Protein AF-A0A426YJ24-F1 (afdb_monomer)

Radius of gyration: 36.91 Å; Cα contacts (8 Å, |Δi|>4): 236; chains: 1; bounding box: 79×46×114 Å

Nearest PDB structures (foldseek):
  3fhn-assembly4_D  TM=2.797E-01  e=3.304E+00  Saccharomyces cerevisiae

Organism: Ensete ventricosum (NCBI:txid4639)

Mean predicted aligned error: 17.46 Å

InterPro domains:
  IPR027307 WASH complex subunit 7 [PTHR31409] (2-320)
  IPR028282 WASH complex subunit 7, central domain [PF14744] (63-318)

Secondary structure (DSSP, 8-state):
-TGGGGGS---HHHHHHHHHHHHHHHHTT---S-HHHHHHHHHHHHHHHTHHHHHHHHT--GGGGGGTTHHHHHHHHHHH-GGGTTHHHHHHHHHHHHHHHHHHTT--HHHHHHHHHHHHHHHIIIIIHHHHHHHHHHHHHHHHHHH-TT-----HHHHT---THHHHTSPPEE-SS-EE-HHHHHHHHHHHHHHHHHHH-STTHHHHHHHHHHHHHHH-------------------HHHHHHTHHHHHHHEEEETTTTEEEEPPPTT---SS--EEEHHHHHHHHHHS-HHHHHHHHHHHHHHHHHHHHHHHHHHHS---SS---S--SS-----

pLDDT: mean 77.46, std 16.16, range [30.64, 95.25]

Structure (mmCIF, N/CA/C/O backbone):
data_AF-A0A426YJ24-F1
#
_entry.id   AF-A0A426YJ24-F1
#
loop_
_atom_site.group_PDB
_atom_site.id
_atom_site.type_symbol
_atom_site.label_atom_id
_atom_site.label_alt_id
_atom_site.label_comp_id
_atom_site.label_asym_id
_atom_site.label_entity_id
_atom_site.label_seq_id
_atom_site.pdbx_PDB_ins_code
_atom_site.Cartn_x
_atom_site.Cartn_y
_atom_site.Cartn_z
_atom_site.occupancy
_atom_site.B_iso_or_equiv
_atom_site.auth_seq_id
_atom_site.auth_comp_id
_atom_site.auth_asym_id
_atom_site.auth_atom_id
_atom_site.pdbx_PDB_model_num
ATOM 1 N N . MET A 1 1 ? 46.702 -10.954 -34.517 1.00 49.84 1 MET A N 1
ATOM 2 C CA . MET A 1 1 ? 46.369 -9.861 -33.576 1.00 49.84 1 MET A CA 1
ATOM 3 C C . MET A 1 1 ? 44.853 -9.692 -33.390 1.00 49.84 1 MET A C 1
ATOM 5 O O . MET A 1 1 ? 44.404 -9.729 -32.255 1.00 49.84 1 MET A O 1
ATOM 9 N N . SER A 1 2 ? 44.034 -9.602 -34.450 1.00 52.69 2 SER A N 1
ATOM 10 C CA . SER A 1 2 ? 42.558 -9.495 -34.339 1.00 52.69 2 SER A CA 1
ATOM 11 C C . SER A 1 2 ? 41.874 -10.724 -33.714 1.00 52.69 2 SER A C 1
ATOM 13 O O . SER A 1 2 ? 40.996 -10.569 -32.876 1.00 52.69 2 SER A O 1
ATOM 15 N N . LEU A 1 3 ? 42.313 -11.949 -34.032 1.00 57.69 3 LEU A N 1
ATOM 16 C CA . LEU A 1 3 ? 41.770 -13.188 -33.440 1.00 57.69 3 LEU A CA 1
ATOM 17 C C . LEU A 1 3 ? 42.062 -13.338 -31.932 1.00 57.69 3 LEU A C 1
ATOM 19 O O . LEU A 1 3 ? 41.268 -13.937 -31.214 1.00 57.69 3 LEU A O 1
ATOM 23 N N . GLN A 1 4 ? 43.148 -12.743 -31.424 1.00 61.56 4 GLN A N 1
ATOM 24 C CA . GLN A 1 4 ? 43.456 -12.721 -29.984 1.00 61.56 4 GLN A CA 1
ATOM 25 C C . GLN A 1 4 ? 42.488 -11.817 -29.199 1.00 61.56 4 GLN A C 1
ATOM 27 O O . GLN A 1 4 ? 42.311 -12.002 -28.000 1.00 61.56 4 GLN A O 1
ATOM 32 N N . MET A 1 5 ? 41.791 -10.887 -29.868 1.00 57.19 5 MET A N 1
ATOM 33 C CA . MET A 1 5 ? 40.771 -10.033 -29.240 1.00 57.19 5 MET A CA 1
ATOM 34 C C . MET A 1 5 ? 39.488 -10.799 -28.879 1.00 57.19 5 MET A C 1
ATOM 36 O O . MET A 1 5 ? 38.714 -10.313 -28.054 1.00 57.19 5 MET A O 1
ATOM 40 N N . LEU A 1 6 ? 39.282 -11.995 -29.450 1.00 59.53 6 LEU A N 1
ATOM 41 C CA . LEU A 1 6 ? 38.175 -12.901 -29.116 1.00 59.53 6 LEU A CA 1
ATOM 42 C C . LEU A 1 6 ? 38.439 -13.740 -27.853 1.00 59.53 6 LEU A C 1
ATOM 44 O O . LEU A 1 6 ? 37.513 -14.355 -27.338 1.00 59.53 6 LEU A O 1
ATOM 48 N N . GLN A 1 7 ? 39.677 -13.774 -27.347 1.00 64.06 7 GLN A N 1
ATOM 49 C CA . GLN A 1 7 ? 40.054 -14.582 -26.176 1.00 64.06 7 GLN A CA 1
ATOM 50 C C . GLN A 1 7 ? 39.729 -13.907 -24.830 1.00 64.06 7 GLN A C 1
ATOM 52 O O . GLN A 1 7 ? 39.954 -14.500 -23.780 1.00 64.06 7 GLN A O 1
ATOM 57 N N . GLY A 1 8 ? 39.203 -12.677 -24.830 1.00 64.69 8 GLY A N 1
ATOM 58 C CA . GLY A 1 8 ? 38.799 -11.965 -23.612 1.00 64.69 8 GLY A CA 1
ATOM 59 C C . GLY A 1 8 ? 37.311 -11.606 -23.585 1.00 64.69 8 GLY A C 1
ATOM 60 O O . GLY A 1 8 ? 36.589 -11.853 -24.544 1.00 64.69 8 GLY A O 1
ATOM 61 N N . GLY A 1 9 ? 36.851 -10.983 -22.492 1.00 63.84 9 GLY A N 1
ATOM 62 C CA . GLY A 1 9 ? 35.439 -10.616 -22.303 1.00 63.84 9 GLY A CA 1
ATOM 63 C C . GLY A 1 9 ? 34.836 -9.823 -23.476 1.00 63.84 9 GLY A C 1
ATOM 64 O O . GLY A 1 9 ? 35.488 -8.941 -24.044 1.00 63.84 9 GLY A O 1
ATOM 65 N N . GLY A 1 10 ? 33.586 -10.147 -23.830 1.00 66.38 10 GLY A N 1
ATOM 66 C CA . GLY A 1 10 ? 32.858 -9.643 -25.003 1.00 66.38 10 GLY A CA 1
ATOM 67 C C . GLY A 1 10 ? 32.399 -8.184 -24.908 1.00 66.38 10 GLY A C 1
ATOM 68 O O . GLY A 1 10 ? 31.210 -7.901 -24.988 1.00 66.38 10 GLY A O 1
ATOM 69 N N . GLY A 1 11 ? 33.326 -7.241 -24.734 1.00 70.44 11 GLY A N 1
ATOM 70 C CA . GLY A 1 11 ? 33.016 -5.809 -24.697 1.00 70.44 11 GLY A CA 1
ATOM 71 C C . GLY A 1 11 ? 32.594 -5.247 -26.063 1.00 70.44 11 GLY A C 1
ATOM 72 O O . GLY A 1 11 ? 33.170 -5.598 -27.096 1.00 70.44 11 GLY A O 1
ATOM 73 N N . ARG A 1 12 ? 31.639 -4.302 -26.071 1.00 71.94 12 ARG A N 1
ATOM 74 C CA . ARG A 1 12 ? 31.101 -3.639 -27.282 1.00 71.94 12 ARG A CA 1
ATOM 75 C C . ARG A 1 12 ? 32.196 -3.041 -28.177 1.00 71.94 12 ARG A C 1
ATOM 77 O O . ARG A 1 12 ? 32.128 -3.156 -29.394 1.00 71.94 12 ARG A O 1
ATOM 84 N N . GLN A 1 13 ? 33.243 -2.470 -27.582 1.00 76.38 13 GLN A N 1
ATOM 85 C CA . GLN A 1 13 ? 34.392 -1.909 -28.305 1.00 76.38 13 GLN A CA 1
ATOM 86 C C . GLN A 1 13 ? 35.201 -2.981 -29.052 1.00 76.38 13 GLN A C 1
ATOM 88 O O . GLN A 1 13 ? 35.546 -2.793 -30.214 1.00 76.38 13 GLN A O 1
ATOM 93 N N . ARG A 1 14 ? 35.457 -4.134 -28.421 1.00 75.12 14 ARG A N 1
ATOM 94 C CA . ARG A 1 14 ? 36.186 -5.251 -29.050 1.00 75.12 14 ARG A CA 1
ATOM 95 C C . ARG A 1 14 ? 35.385 -5.862 -30.189 1.00 75.12 14 ARG A C 1
ATOM 97 O O . ARG A 1 14 ? 35.948 -6.166 -31.236 1.00 75.12 14 ARG A O 1
ATOM 104 N N . HIS A 1 15 ? 34.071 -5.971 -29.995 1.00 74.25 15 HIS A N 1
ATOM 105 C CA . HIS A 1 15 ? 33.147 -6.401 -31.033 1.00 74.25 15 HIS A CA 1
ATOM 106 C C . HIS A 1 15 ? 33.227 -5.489 -32.263 1.00 74.25 15 HIS A C 1
ATOM 108 O O . HIS A 1 15 ? 33.415 -5.981 -33.369 1.00 74.25 15 HIS A O 1
ATOM 114 N N . LEU A 1 16 ? 33.161 -4.167 -32.066 1.00 76.69 16 LEU A N 1
ATOM 115 C CA . LEU A 1 16 ? 33.245 -3.182 -33.149 1.00 76.69 16 LEU A CA 1
ATOM 116 C C . LEU A 1 16 ? 34.601 -3.204 -33.864 1.00 76.69 16 LEU A C 1
ATOM 118 O O . LEU A 1 16 ? 34.636 -3.189 -35.090 1.00 76.69 16 LEU A O 1
ATOM 122 N N . ILE A 1 17 ? 35.711 -3.285 -33.124 1.00 80.94 17 ILE A N 1
ATOM 123 C CA . ILE A 1 17 ? 37.063 -3.354 -33.707 1.00 80.94 17 ILE A CA 1
ATOM 124 C C . ILE A 1 17 ? 37.216 -4.609 -34.568 1.00 80.94 17 ILE A C 1
ATOM 126 O O . ILE A 1 17 ? 37.709 -4.532 -35.692 1.00 80.94 17 ILE A O 1
ATOM 130 N N . PHE A 1 18 ? 36.764 -5.761 -34.069 1.00 77.19 18 PHE A N 1
ATOM 131 C CA . PHE A 1 18 ? 36.831 -7.010 -34.815 1.00 77.19 18 PHE A CA 1
ATOM 132 C C . PHE A 1 18 ? 35.946 -6.969 -36.069 1.00 77.19 18 PHE A C 1
ATOM 134 O O . PHE A 1 18 ? 36.411 -7.325 -37.149 1.00 77.19 18 PHE A O 1
ATOM 141 N N . LEU A 1 19 ? 34.709 -6.480 -35.953 1.00 77.69 19 LEU A N 1
ATOM 142 C CA . LEU A 1 19 ? 33.757 -6.386 -37.065 1.00 77.69 19 LEU A CA 1
ATOM 143 C C . LEU A 1 19 ? 34.257 -5.414 -38.146 1.00 77.69 19 LEU A C 1
ATOM 145 O O . LEU A 1 19 ? 34.250 -5.756 -39.325 1.00 77.69 19 LEU A O 1
ATOM 149 N N . ASN A 1 20 ? 34.815 -4.267 -37.746 1.00 80.62 20 ASN A N 1
ATOM 150 C CA . ASN A 1 20 ? 35.477 -3.336 -38.661 1.00 80.62 20 ASN A CA 1
ATOM 151 C C . ASN A 1 20 ? 36.701 -3.969 -39.334 1.00 80.62 20 ASN A C 1
ATOM 153 O O . ASN A 1 20 ? 36.871 -3.821 -40.539 1.00 80.62 20 ASN A O 1
ATOM 157 N N . SER A 1 21 ? 37.528 -4.717 -38.593 1.00 81.06 21 SER A N 1
ATOM 158 C CA . SER A 1 21 ? 38.681 -5.412 -39.179 1.00 81.06 21 SER A CA 1
ATOM 159 C C . SER A 1 21 ? 38.264 -6.482 -40.192 1.00 81.06 21 SER A C 1
ATOM 161 O O . SER A 1 21 ? 38.896 -6.615 -41.234 1.00 81.06 21 SER A O 1
ATOM 163 N N . LEU A 1 22 ? 37.168 -7.198 -39.929 1.00 77.00 22 LEU A N 1
ATOM 164 C CA . LEU A 1 22 ? 36.639 -8.229 -40.818 1.00 77.00 22 LEU A CA 1
ATOM 165 C C . LEU A 1 22 ? 36.023 -7.610 -42.083 1.00 77.00 22 LEU A C 1
ATOM 167 O O . LEU A 1 22 ? 36.282 -8.103 -43.176 1.00 77.00 22 LEU A O 1
ATOM 171 N N . ASN A 1 23 ? 35.312 -6.486 -41.951 1.00 79.06 23 ASN A N 1
ATOM 172 C CA . ASN A 1 23 ? 34.786 -5.718 -43.086 1.00 79.06 23 ASN A CA 1
ATOM 173 C C . ASN A 1 23 ? 35.906 -5.161 -43.984 1.00 79.06 23 ASN A C 1
ATOM 175 O O . ASN A 1 23 ? 35.790 -5.204 -45.205 1.00 79.06 23 ASN A O 1
ATOM 179 N N . VAL A 1 24 ? 37.001 -4.667 -43.393 1.00 82.06 24 VAL A N 1
ATOM 180 C CA . VAL A 1 24 ? 38.174 -4.180 -44.144 1.00 82.06 24 VAL A CA 1
ATOM 181 C C . VAL A 1 24 ? 38.899 -5.330 -44.846 1.00 82.06 24 VAL A C 1
ATOM 183 O O . VAL A 1 24 ? 39.306 -5.202 -45.994 1.00 82.06 24 VAL A O 1
ATOM 186 N N . LEU A 1 25 ? 39.045 -6.484 -44.197 1.00 76.19 25 LEU A N 1
ATOM 187 C CA . LEU A 1 25 ? 39.663 -7.643 -44.843 1.00 76.19 25 LEU A CA 1
ATOM 188 C C . LEU A 1 25 ? 38.787 -8.207 -45.977 1.00 76.19 25 LEU A C 1
ATOM 190 O O . LEU A 1 25 ? 39.317 -8.669 -46.986 1.00 76.19 25 LEU A O 1
ATOM 194 N N . GLN A 1 26 ? 37.459 -8.112 -45.850 1.00 73.88 26 GLN A N 1
ATOM 195 C CA . GLN A 1 26 ? 36.520 -8.450 -46.920 1.00 73.88 26 GLN A CA 1
ATOM 196 C C . GLN A 1 26 ? 36.633 -7.486 -48.111 1.00 73.88 26 GLN A C 1
ATOM 198 O O . GLN A 1 26 ? 36.604 -7.940 -49.252 1.00 73.88 26 GLN A O 1
ATOM 203 N N . SER A 1 27 ? 36.798 -6.178 -47.878 1.00 74.56 27 SER A N 1
ATOM 204 C CA . SER A 1 27 ? 36.939 -5.201 -48.969 1.00 74.56 27 SER A CA 1
ATOM 205 C C . SER A 1 27 ? 38.261 -5.324 -49.733 1.00 74.56 27 SER A C 1
ATOM 207 O O . SER A 1 27 ? 38.323 -4.954 -50.901 1.00 74.56 27 SER A O 1
ATOM 209 N N . ILE A 1 28 ? 39.301 -5.876 -49.100 1.00 79.38 28 ILE A N 1
ATOM 210 C CA . ILE A 1 28 ? 40.616 -6.137 -49.710 1.00 79.38 28 ILE A CA 1
ATOM 211 C C . ILE A 1 28 ? 40.634 -7.477 -50.483 1.00 79.38 28 ILE A C 1
ATOM 213 O O . ILE A 1 28 ? 41.564 -7.737 -51.243 1.00 79.38 28 ILE A O 1
ATOM 217 N N . GLY A 1 29 ? 39.605 -8.323 -50.337 1.00 69.06 29 GLY A N 1
ATOM 218 C CA . GLY A 1 29 ? 39.471 -9.585 -51.079 1.00 69.06 29 GLY A CA 1
ATOM 219 C C . GLY A 1 29 ? 40.446 -10.691 -50.651 1.00 69.06 29 GLY A C 1
ATOM 220 O O . GLY A 1 29 ? 40.685 -11.620 -51.414 1.00 69.06 29 GLY A O 1
ATOM 221 N N . SER A 1 30 ? 41.031 -10.605 -49.450 1.00 63.34 30 SER A N 1
ATOM 222 C CA . SER A 1 30 ? 42.144 -11.470 -49.018 1.00 63.34 30 SER A CA 1
ATOM 223 C C . SER A 1 30 ? 41.745 -12.720 -48.220 1.00 63.34 30 SER A C 1
ATOM 225 O O . SER A 1 30 ? 42.616 -13.385 -47.658 1.00 63.34 30 SER A O 1
ATOM 227 N N . LEU A 1 31 ? 40.452 -13.051 -48.126 1.00 61.97 31 LEU A N 1
ATOM 228 C CA . LEU A 1 31 ? 39.956 -14.112 -47.240 1.00 61.97 31 LEU A CA 1
ATOM 229 C C . LEU A 1 31 ? 39.031 -15.107 -47.950 1.00 61.97 31 LEU A C 1
ATOM 231 O O . LEU A 1 31 ? 37.942 -14.745 -48.381 1.00 61.97 31 LEU A O 1
ATOM 235 N N . ASP A 1 32 ? 39.448 -16.376 -47.933 1.00 59.22 32 ASP A N 1
ATOM 236 C CA . ASP A 1 32 ? 38.734 -17.573 -48.424 1.00 59.22 32 ASP A CA 1
ATOM 237 C C . ASP A 1 32 ? 38.011 -18.331 -47.281 1.00 59.22 32 ASP A C 1
ATOM 239 O O . ASP A 1 32 ? 37.720 -19.523 -47.339 1.00 59.22 32 ASP A O 1
ATOM 243 N N . LEU A 1 33 ? 37.798 -17.647 -46.153 1.00 62.94 33 LEU A N 1
ATOM 244 C CA . LEU A 1 33 ? 37.092 -18.182 -44.989 1.00 62.94 33 LEU A CA 1
ATOM 245 C C . LEU A 1 33 ? 35.580 -18.191 -45.255 1.00 62.94 33 LEU A C 1
ATOM 247 O O . LEU A 1 33 ? 35.079 -17.328 -45.971 1.00 62.94 33 LEU A O 1
ATOM 251 N N . ASP A 1 34 ? 34.834 -19.088 -44.595 1.00 70.25 34 ASP A N 1
ATOM 252 C CA . ASP A 1 34 ? 33.366 -19.024 -44.474 1.00 70.25 34 ASP A CA 1
ATOM 253 C C . ASP A 1 34 ? 32.953 -17.747 -43.701 1.00 70.25 34 ASP A C 1
ATOM 255 O O . ASP A 1 34 ? 32.435 -17.787 -42.579 1.00 70.25 34 ASP A O 1
ATOM 259 N N . LEU A 1 35 ? 33.200 -16.571 -44.278 1.00 68.12 35 LEU A N 1
ATOM 260 C CA . LEU A 1 35 ? 32.972 -15.252 -43.691 1.00 68.12 35 LEU A CA 1
ATOM 261 C C . LEU A 1 35 ? 31.496 -15.069 -43.339 1.00 68.12 35 LEU A C 1
ATOM 263 O O . LEU A 1 35 ? 31.169 -14.437 -42.338 1.00 68.12 35 LEU A O 1
ATOM 267 N N . LEU A 1 36 ? 30.604 -15.719 -44.090 1.00 67.75 36 LEU A N 1
ATOM 268 C CA . LEU A 1 36 ? 29.179 -15.799 -43.780 1.00 67.75 36 LEU A CA 1
ATOM 269 C C . LEU A 1 36 ? 28.909 -16.518 -42.449 1.00 67.75 36 LEU A C 1
ATOM 271 O O . LEU A 1 36 ? 28.028 -16.110 -41.690 1.00 67.75 36 LEU A O 1
ATOM 275 N N . ARG A 1 37 ? 29.656 -17.582 -42.137 1.00 76.62 37 ARG A N 1
ATOM 276 C CA . ARG A 1 37 ? 29.521 -18.330 -40.878 1.00 76.62 37 ARG A CA 1
ATOM 277 C C . ARG A 1 37 ? 30.087 -17.533 -39.707 1.00 76.62 37 ARG A C 1
ATOM 279 O O . ARG A 1 37 ? 29.439 -17.458 -38.663 1.00 76.62 37 ARG A O 1
ATOM 286 N N . VAL A 1 38 ? 31.244 -16.898 -39.896 1.00 76.50 38 VAL A N 1
ATOM 287 C CA . VAL A 1 38 ? 31.865 -16.025 -38.887 1.00 76.50 38 VAL A CA 1
ATOM 288 C C . VAL A 1 38 ? 30.981 -14.806 -38.613 1.00 76.50 38 VAL A C 1
ATOM 290 O O . VAL A 1 38 ? 30.688 -14.519 -37.456 1.00 76.50 38 VAL A O 1
ATOM 293 N N . GLY A 1 39 ? 30.450 -14.155 -39.650 1.00 73.88 39 GLY A N 1
ATOM 294 C CA . GLY A 1 39 ? 29.518 -13.032 -39.524 1.00 73.88 39 GLY A CA 1
ATOM 295 C C . GLY A 1 39 ? 28.239 -13.399 -38.764 1.00 73.88 39 GLY A C 1
ATOM 296 O O . GLY A 1 39 ? 27.834 -12.678 -37.853 1.00 73.88 39 GLY A O 1
ATOM 297 N N . LYS A 1 40 ? 27.641 -14.566 -39.045 1.00 79.81 40 LYS A N 1
ATOM 298 C CA . LYS A 1 40 ? 26.470 -15.066 -38.296 1.00 79.81 40 LYS A CA 1
ATOM 299 C C . LYS A 1 40 ? 26.773 -15.310 -36.815 1.00 79.81 40 LYS A C 1
ATOM 301 O O . LYS A 1 40 ? 25.950 -14.971 -35.966 1.00 79.81 40 LYS A O 1
ATOM 306 N N . LEU A 1 41 ? 27.923 -15.905 -36.490 1.00 81.12 41 LEU A N 1
ATOM 307 C CA . LEU A 1 41 ? 28.336 -16.130 -35.099 1.00 81.12 41 LEU A CA 1
ATOM 308 C C . LEU A 1 41 ? 28.613 -14.813 -34.372 1.00 81.12 41 LEU A C 1
ATOM 310 O O . LEU A 1 41 ? 28.231 -14.668 -33.212 1.00 81.12 41 LEU A O 1
ATOM 314 N N . MET A 1 42 ? 29.199 -13.838 -35.066 1.00 75.12 42 MET A N 1
ATOM 315 C CA . MET A 1 42 ? 29.421 -12.503 -34.523 1.00 75.12 42 MET A CA 1
ATOM 316 C C . MET A 1 42 ? 28.100 -11.795 -34.239 1.00 75.12 42 MET A C 1
ATOM 318 O O . MET A 1 42 ? 27.916 -11.324 -33.127 1.00 75.12 42 MET A O 1
ATOM 322 N N . LEU A 1 43 ? 27.130 -11.796 -35.156 1.00 79.38 43 LEU A N 1
ATOM 323 C CA . LEU A 1 43 ? 25.812 -11.208 -34.881 1.00 79.38 43 LEU A CA 1
ATOM 324 C C . LEU A 1 43 ? 25.161 -11.827 -33.637 1.00 79.38 43 LEU A C 1
ATOM 326 O O . LEU A 1 43 ? 24.696 -11.097 -32.764 1.00 79.38 43 LEU A O 1
ATOM 330 N N . LYS A 1 44 ? 25.215 -13.158 -33.498 1.00 84.12 44 LYS A N 1
ATOM 331 C CA . LYS A 1 44 ? 24.722 -13.853 -32.298 1.00 84.12 44 LYS A CA 1
ATOM 332 C C . LYS A 1 44 ? 25.456 -13.401 -31.035 1.00 84.12 44 LYS A C 1
ATOM 334 O O . LYS A 1 44 ? 24.815 -13.039 -30.051 1.00 84.12 44 LYS A O 1
ATOM 339 N N . LEU A 1 45 ? 26.785 -13.351 -31.063 1.00 81.44 45 LEU A N 1
ATOM 340 C CA . LEU A 1 45 ? 27.578 -12.879 -29.928 1.00 81.44 45 LEU A CA 1
ATOM 341 C C . LEU A 1 45 ? 27.263 -11.416 -29.582 1.00 81.44 45 LEU A C 1
ATOM 343 O O . LEU A 1 45 ? 27.185 -11.072 -28.409 1.00 81.44 45 LEU A O 1
ATOM 347 N N . GLY A 1 46 ? 27.032 -10.571 -30.587 1.00 79.69 46 GLY A N 1
ATOM 348 C CA . GLY A 1 46 ? 26.636 -9.175 -30.416 1.00 79.69 46 GLY A CA 1
ATOM 349 C C . GLY A 1 46 ? 25.259 -9.038 -29.770 1.00 79.69 46 GLY A C 1
ATOM 350 O O . GLY A 1 46 ? 25.093 -8.222 -28.867 1.00 79.69 46 GLY A O 1
ATOM 351 N N . THR A 1 47 ? 24.292 -9.873 -30.167 1.00 83.19 47 THR A N 1
ATOM 352 C CA . THR A 1 47 ? 22.968 -9.906 -29.527 1.00 83.19 47 THR A CA 1
ATOM 353 C C . THR A 1 47 ? 23.039 -10.367 -28.075 1.00 83.19 47 THR A C 1
ATOM 355 O O . THR A 1 47 ? 22.398 -9.760 -27.228 1.00 83.19 47 THR A O 1
ATOM 358 N N . VAL A 1 48 ? 23.865 -11.372 -27.759 1.00 84.62 48 VAL A N 1
ATOM 359 C CA . VAL A 1 48 ? 24.056 -11.844 -26.376 1.00 84.62 48 VAL A CA 1
ATOM 360 C C . VAL A 1 48 ? 24.779 -10.788 -25.537 1.00 84.62 48 VAL A C 1
ATOM 362 O O . VAL A 1 48 ? 24.360 -10.493 -24.422 1.00 84.62 48 VAL A O 1
ATOM 365 N N . ALA A 1 49 ? 25.824 -10.161 -26.084 1.00 83.44 49 ALA A N 1
ATOM 366 C CA . ALA A 1 49 ? 26.581 -9.118 -25.395 1.00 83.44 49 ALA A CA 1
ATOM 367 C C . ALA A 1 49 ? 25.745 -7.853 -25.126 1.00 83.44 49 ALA A C 1
ATOM 369 O O . ALA A 1 49 ? 25.938 -7.199 -24.106 1.00 83.44 49 ALA A O 1
ATOM 370 N N . ASN A 1 50 ? 24.805 -7.519 -26.017 1.00 83.56 50 ASN A N 1
ATOM 371 C CA . ASN A 1 50 ? 23.901 -6.374 -25.868 1.00 83.56 50 ASN A CA 1
ATOM 372 C C . ASN A 1 50 ? 22.511 -6.760 -25.344 1.00 83.56 50 ASN A C 1
ATOM 374 O O . ASN A 1 50 ? 21.613 -5.923 -25.367 1.00 83.56 50 ASN A O 1
ATOM 378 N N . PHE A 1 51 ? 22.317 -7.994 -24.873 1.00 86.31 51 PHE A N 1
ATOM 379 C CA . PHE A 1 51 ? 20.998 -8.525 -24.527 1.00 86.31 51 PHE A CA 1
ATOM 380 C C . PHE A 1 51 ? 20.244 -7.637 -23.533 1.00 86.31 51 PHE A C 1
ATOM 382 O O . PHE A 1 51 ? 19.070 -7.347 -23.733 1.00 86.31 51 PHE A O 1
ATOM 389 N N . HIS A 1 52 ? 20.939 -7.137 -22.508 1.00 87.19 52 HIS A N 1
ATOM 390 C CA . HIS A 1 52 ? 20.341 -6.257 -21.506 1.00 87.19 52 HIS A CA 1
ATOM 391 C C . HIS A 1 52 ? 19.838 -4.931 -22.098 1.00 87.19 52 HIS A C 1
ATOM 393 O O . HIS A 1 52 ? 18.743 -4.498 -21.762 1.00 87.19 52 HIS A O 1
ATOM 399 N N . ASN A 1 53 ? 20.600 -4.327 -23.015 1.00 86.88 53 ASN A N 1
ATOM 400 C CA . ASN A 1 53 ? 20.197 -3.088 -23.683 1.00 86.88 53 ASN A CA 1
ATOM 401 C C . ASN A 1 53 ? 19.016 -3.338 -24.625 1.00 86.88 53 ASN A C 1
ATOM 403 O O . ASN A 1 53 ? 18.069 -2.570 -24.624 1.00 86.88 53 ASN A O 1
ATOM 407 N N . ILE A 1 54 ? 19.039 -4.453 -25.367 1.00 89.00 54 ILE A N 1
ATOM 408 C CA . ILE A 1 54 ? 17.930 -4.834 -26.252 1.00 89.00 54 ILE A CA 1
ATOM 409 C C . ILE A 1 54 ? 16.646 -5.027 -25.442 1.00 89.00 54 ILE A C 1
ATOM 411 O O . ILE A 1 54 ? 15.599 -4.539 -25.851 1.00 89.00 54 ILE A O 1
ATOM 415 N N . ILE A 1 55 ? 16.716 -5.710 -24.293 1.00 91.06 55 ILE A N 1
ATOM 416 C CA . ILE A 1 55 ? 15.560 -5.829 -23.398 1.00 91.06 55 ILE A CA 1
ATOM 417 C C . ILE A 1 55 ? 15.112 -4.445 -22.947 1.00 91.06 55 ILE A C 1
ATOM 419 O O . ILE A 1 55 ? 13.943 -4.134 -23.119 1.00 91.06 55 ILE A O 1
ATOM 423 N N . ALA A 1 56 ? 16.022 -3.627 -22.412 1.00 88.12 56 ALA A N 1
ATOM 424 C CA . ALA A 1 56 ? 15.685 -2.307 -21.892 1.00 88.12 56 ALA A CA 1
ATOM 425 C C . ALA A 1 56 ? 14.987 -1.426 -22.941 1.00 88.12 56 ALA A C 1
ATOM 427 O O . ALA A 1 56 ? 14.007 -0.771 -22.600 1.00 88.12 56 ALA A O 1
ATOM 428 N N . ASP A 1 57 ? 15.446 -1.469 -24.194 1.00 87.25 57 ASP A N 1
ATOM 429 C CA . ASP A 1 57 ? 14.878 -0.709 -25.310 1.00 87.25 57 ASP A CA 1
ATOM 430 C C . ASP A 1 57 ? 13.503 -1.253 -25.743 1.00 87.25 57 ASP A C 1
ATOM 432 O O . ASP A 1 57 ? 12.591 -0.484 -26.031 1.00 87.25 57 ASP A O 1
ATOM 436 N N . VAL A 1 58 ? 13.325 -2.580 -25.789 1.00 90.69 58 VAL A N 1
ATOM 437 C CA . VAL A 1 58 ? 12.063 -3.213 -26.228 1.00 90.69 58 VAL A CA 1
ATOM 438 C C . VAL A 1 58 ? 10.979 -3.144 -25.151 1.00 90.69 58 VAL A C 1
ATOM 440 O O . VAL A 1 58 ? 9.794 -3.088 -25.476 1.00 90.69 58 VAL A O 1
ATOM 443 N N . THR A 1 59 ? 11.361 -3.159 -23.874 1.00 90.00 59 THR A N 1
ATOM 444 C CA . THR A 1 59 ? 10.422 -3.067 -22.748 1.00 90.00 59 THR A CA 1
ATOM 445 C C . THR A 1 59 ? 10.132 -1.632 -22.320 1.00 90.00 59 THR A C 1
ATOM 447 O O . THR A 1 59 ? 9.374 -1.449 -21.373 1.00 90.00 59 THR A O 1
ATOM 450 N N . ASP A 1 60 ? 10.727 -0.627 -22.970 1.00 90.62 60 ASP A N 1
ATOM 451 C CA . ASP A 1 60 ? 10.566 0.772 -22.582 1.00 90.62 60 ASP A CA 1
ATOM 452 C C . ASP A 1 60 ? 9.118 1.244 -22.766 1.00 90.62 60 ASP A C 1
ATOM 454 O O . ASP A 1 60 ? 8.620 1.438 -23.880 1.00 90.62 60 ASP A O 1
ATOM 458 N N . CYS A 1 61 ? 8.441 1.467 -21.643 1.00 93.31 61 CYS A N 1
ATOM 459 C CA . CYS A 1 61 ? 7.068 1.954 -21.620 1.00 93.31 61 CYS A CA 1
ATOM 460 C C . CYS A 1 61 ? 6.978 3.483 -21.492 1.00 93.31 61 CYS A C 1
ATOM 462 O O . CYS A 1 61 ? 5.893 4.019 -21.256 1.00 93.31 61 CYS A O 1
ATOM 464 N N . SER A 1 62 ? 8.079 4.214 -21.713 1.00 92.38 62 SER A N 1
ATOM 465 C CA . SER A 1 62 ? 8.144 5.684 -21.637 1.00 92.38 62 SER A CA 1
ATOM 466 C C . SER A 1 62 ? 7.048 6.408 -22.428 1.00 92.38 62 SER A C 1
ATOM 46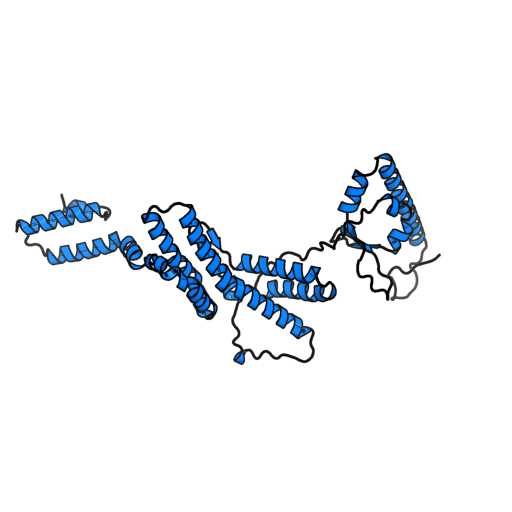8 O O . SER A 1 62 ? 6.611 7.494 -22.040 1.00 92.38 62 SER A O 1
ATOM 470 N N . PHE A 1 63 ? 6.554 5.811 -23.518 1.00 91.31 63 PHE A N 1
ATOM 471 C CA . PHE A 1 63 ? 5.467 6.372 -24.324 1.00 91.31 63 PHE A CA 1
ATOM 472 C C . PHE A 1 63 ? 4.157 6.570 -23.537 1.00 91.31 63 PHE A C 1
ATOM 474 O O . PHE A 1 63 ? 3.371 7.455 -23.885 1.00 91.31 63 PHE A O 1
ATOM 481 N N . LEU A 1 64 ? 3.926 5.799 -22.463 1.00 93.31 64 LEU A N 1
ATOM 482 C CA . LEU A 1 64 ? 2.738 5.911 -21.608 1.00 93.31 64 LEU A CA 1
ATOM 483 C C . LEU A 1 64 ? 2.651 7.255 -20.884 1.00 93.31 64 LEU A C 1
ATOM 485 O O . LEU A 1 64 ? 1.550 7.673 -20.527 1.00 93.31 64 LEU A O 1
ATOM 489 N N . TYR A 1 65 ? 3.765 7.979 -20.741 1.00 92.31 65 TYR A N 1
ATOM 490 C CA . TYR A 1 65 ? 3.764 9.342 -20.209 1.00 92.31 65 TYR A CA 1
ATOM 491 C C . TYR A 1 65 ? 2.773 10.253 -20.959 1.00 92.31 65 TYR A C 1
ATOM 493 O O . TYR A 1 65 ? 2.006 11.000 -20.346 1.00 92.31 65 TYR A O 1
ATOM 501 N N . TRP A 1 66 ? 2.710 10.131 -22.289 1.00 92.00 66 TRP A N 1
ATOM 502 C CA . TRP A 1 66 ? 1.805 10.903 -23.151 1.00 92.00 66 TRP A CA 1
ATOM 503 C C . TRP A 1 66 ? 0.337 10.467 -23.068 1.00 92.00 66 TRP A C 1
ATOM 505 O O . TRP A 1 66 ? -0.534 11.088 -23.679 1.00 92.00 66 TRP A O 1
ATOM 515 N N . ARG A 1 67 ? 0.058 9.372 -22.358 1.00 92.44 67 ARG A N 1
ATOM 516 C CA . ARG A 1 67 ? -1.275 8.806 -22.121 1.00 92.44 67 ARG A CA 1
ATOM 517 C C . ARG A 1 67 ? -1.507 8.562 -20.629 1.00 92.44 67 ARG A C 1
ATOM 519 O O . ARG A 1 67 ? -2.225 7.640 -20.254 1.00 92.44 67 ARG A O 1
ATOM 526 N N . ARG A 1 68 ? -0.938 9.417 -19.769 1.00 90.94 68 ARG A N 1
ATOM 527 C CA . ARG A 1 68 ? -1.080 9.338 -18.302 1.00 90.94 68 ARG A CA 1
ATOM 528 C C . ARG A 1 68 ? -2.530 9.337 -17.807 1.00 90.94 68 ARG A C 1
ATOM 530 O O . ARG A 1 68 ? -2.798 8.831 -16.729 1.00 90.94 68 ARG A O 1
ATOM 537 N N . GLU A 1 69 ? -3.466 9.852 -18.601 1.00 91.06 69 GLU A N 1
ATOM 538 C CA . GLU A 1 69 ? -4.912 9.819 -18.327 1.00 91.06 69 GLU A CA 1
ATOM 539 C C . GLU A 1 69 ? -5.477 8.390 -18.267 1.00 91.06 69 GLU A C 1
ATOM 541 O O . GLU A 1 69 ? -6.458 8.136 -17.580 1.00 91.06 69 GLU A O 1
ATOM 546 N N . MET A 1 70 ? -4.847 7.427 -18.947 1.00 92.31 70 MET A N 1
ATOM 547 C CA . MET A 1 70 ? -5.277 6.025 -18.920 1.00 92.31 70 MET A CA 1
ATOM 548 C C . MET A 1 70 ? -4.896 5.302 -17.623 1.00 92.31 70 MET A C 1
ATOM 550 O O . MET A 1 70 ? -5.350 4.181 -17.401 1.00 92.31 70 MET A O 1
ATOM 554 N N . MET A 1 71 ? -4.050 5.911 -16.789 1.00 92.62 71 MET A N 1
ATOM 555 C CA . MET A 1 71 ? -3.487 5.292 -15.591 1.00 92.62 71 MET A CA 1
ATOM 556 C C . MET A 1 71 ? -4.568 4.830 -14.614 1.00 92.62 71 MET A C 1
ATOM 558 O O . MET A 1 71 ? -4.568 3.668 -14.213 1.00 92.62 71 MET A O 1
ATOM 562 N N . GLU A 1 72 ? -5.517 5.709 -14.292 1.00 92.75 72 GLU A N 1
ATOM 563 C CA . GLU A 1 72 ? -6.606 5.414 -13.355 1.00 92.75 72 GLU A CA 1
ATOM 564 C C . GLU A 1 72 ? -7.471 4.255 -13.868 1.00 92.75 72 GLU A C 1
ATOM 566 O O . GLU A 1 72 ? -7.673 3.259 -13.174 1.00 92.75 72 GLU A O 1
ATOM 571 N N . ASN A 1 73 ? -7.869 4.308 -15.142 1.00 93.19 73 ASN A N 1
ATOM 572 C CA . ASN A 1 73 ? -8.661 3.252 -15.774 1.00 93.19 73 ASN A CA 1
ATOM 573 C C . ASN A 1 73 ? -7.939 1.895 -15.774 1.00 93.19 73 ASN A C 1
ATOM 575 O O . ASN A 1 73 ? -8.562 0.864 -15.522 1.00 93.19 73 ASN A O 1
ATOM 579 N N . LEU A 1 74 ? -6.629 1.867 -16.046 1.00 92.81 74 LEU A N 1
ATOM 580 C CA . LEU A 1 74 ? -5.848 0.626 -16.042 1.00 92.81 74 LEU A CA 1
ATOM 581 C C . LEU A 1 74 ? -5.732 0.029 -14.637 1.00 92.81 74 LEU A C 1
ATOM 583 O O . LEU A 1 74 ? -5.897 -1.184 -14.483 1.00 92.81 74 LEU A O 1
ATOM 587 N N . PHE A 1 75 ? -5.504 0.860 -13.617 1.00 94.19 75 PHE A N 1
ATOM 588 C CA . PHE A 1 75 ? -5.509 0.402 -12.229 1.00 94.19 75 PHE A CA 1
ATOM 589 C C . PHE A 1 75 ? -6.881 -0.128 -11.811 1.00 94.19 75 PHE A C 1
ATOM 591 O O . PHE A 1 75 ? -6.954 -1.208 -11.225 1.00 94.19 75 PHE A O 1
ATOM 598 N N . SER A 1 76 ? -7.958 0.555 -12.199 1.00 92.31 76 SER A N 1
ATOM 599 C CA . SER A 1 76 ? -9.332 0.120 -11.939 1.00 92.31 76 SER A CA 1
ATOM 600 C C . SER A 1 76 ? -9.635 -1.249 -12.568 1.00 92.31 76 SER A C 1
ATOM 602 O O . SER A 1 76 ? -10.136 -2.154 -11.898 1.00 92.31 76 SER A O 1
ATOM 604 N N . ILE A 1 77 ? -9.236 -1.471 -13.828 1.00 91.00 77 ILE A N 1
ATOM 605 C CA . ILE A 1 77 ? -9.402 -2.764 -14.518 1.00 91.00 77 ILE A CA 1
ATOM 606 C C . ILE A 1 77 ? -8.647 -3.888 -13.795 1.00 91.00 77 ILE A C 1
ATOM 608 O O . ILE A 1 77 ? -9.177 -4.990 -13.637 1.00 91.00 77 ILE A O 1
ATOM 612 N N . VAL A 1 78 ? -7.412 -3.627 -13.357 1.00 90.75 78 VAL A N 1
ATOM 613 C CA . VAL A 1 78 ? -6.614 -4.611 -12.608 1.00 90.75 78 VAL A CA 1
ATOM 614 C C . VAL A 1 78 ? -7.203 -4.877 -11.228 1.00 90.75 78 VAL A C 1
ATOM 616 O O . VAL A 1 78 ? -7.166 -6.012 -10.756 1.00 90.75 78 VAL A O 1
ATOM 619 N N . TYR A 1 79 ? -7.788 -3.868 -10.590 1.00 89.62 79 TYR A N 1
ATOM 620 C CA . TYR A 1 79 ? -8.481 -4.061 -9.329 1.00 89.62 79 TYR A CA 1
ATOM 621 C C . TYR A 1 79 ? -9.734 -4.936 -9.504 1.00 89.62 79 TYR A C 1
ATOM 623 O O . TYR A 1 79 ? -9.950 -5.850 -8.713 1.00 89.62 79 TYR A O 1
ATOM 631 N N . MET A 1 80 ? -10.530 -4.743 -10.559 1.00 85.56 80 MET A N 1
ATOM 632 C CA . MET A 1 80 ? -11.734 -5.553 -10.804 1.00 85.56 80 MET A CA 1
ATOM 633 C C . MET A 1 80 ? -11.437 -7.049 -11.006 1.00 85.56 80 MET A C 1
ATOM 635 O O . MET A 1 80 ? -12.198 -7.895 -10.531 1.00 85.56 80 MET A O 1
ATOM 639 N N . ASP A 1 81 ? -10.326 -7.396 -11.662 1.00 85.38 81 ASP A N 1
ATOM 640 C CA . ASP A 1 81 ? -9.925 -8.789 -11.880 1.00 85.38 81 ASP A CA 1
ATOM 641 C C . ASP A 1 81 ? -8.902 -9.254 -10.839 1.00 85.38 81 ASP A C 1
ATOM 643 O O . ASP A 1 81 ? -7.697 -9.023 -10.953 1.00 85.38 81 ASP A O 1
ATOM 647 N N . VAL A 1 82 ? -9.386 -10.011 -9.854 1.00 76.88 82 VAL A N 1
ATOM 648 C CA . VAL A 1 82 ? -8.568 -10.542 -8.758 1.00 76.88 82 VAL A CA 1
ATOM 649 C C . VAL A 1 82 ? -7.382 -11.370 -9.275 1.00 76.88 82 VAL A C 1
ATOM 651 O O . VAL A 1 82 ? -6.330 -11.373 -8.651 1.00 76.88 82 VAL A O 1
ATOM 654 N N . LYS A 1 83 ? -7.473 -12.025 -10.442 1.00 81.94 83 LYS A N 1
ATOM 655 C CA . LYS A 1 83 ? -6.352 -12.815 -10.992 1.00 81.94 83 LYS A CA 1
ATOM 656 C C . LYS A 1 83 ? -5.184 -11.952 -11.474 1.00 81.94 83 LYS A C 1
ATOM 658 O O . LYS A 1 83 ? -4.077 -12.462 -11.631 1.00 81.94 83 LYS A O 1
ATOM 663 N N . ARG A 1 84 ? -5.418 -10.662 -11.719 1.00 84.00 84 ARG A N 1
ATOM 664 C CA . ARG A 1 84 ? -4.424 -9.721 -12.250 1.00 84.00 84 ARG A CA 1
ATOM 665 C C . ARG A 1 84 ? -3.714 -8.928 -11.164 1.00 84.00 84 ARG A C 1
ATOM 667 O O . ARG A 1 84 ? -2.904 -8.075 -11.501 1.00 84.00 84 ARG A O 1
ATOM 674 N N . PHE A 1 85 ? -3.937 -9.219 -9.882 1.00 81.81 85 PHE A N 1
ATOM 675 C CA . PHE A 1 85 ? -3.281 -8.496 -8.789 1.00 81.81 85 PHE A CA 1
ATOM 676 C C . PHE A 1 85 ? -1.740 -8.380 -8.922 1.00 81.81 85 PHE A C 1
ATOM 678 O O . PHE A 1 85 ? -1.218 -7.315 -8.594 1.00 81.81 85 PHE A O 1
ATOM 685 N N . PRO A 1 86 ? -0.978 -9.370 -9.457 1.00 85.12 86 PRO A N 1
ATOM 686 C CA . PRO A 1 86 ? 0.471 -9.212 -9.615 1.00 85.12 86 PRO A CA 1
ATOM 687 C C . PRO A 1 86 ? 0.845 -8.137 -10.644 1.00 85.12 86 PRO A C 1
ATOM 689 O O . PRO A 1 86 ? 1.958 -7.621 -10.630 1.00 85.12 86 PRO A O 1
ATOM 692 N N . TRP A 1 87 ? -0.082 -7.783 -11.540 1.00 90.56 87 TRP A N 1
ATOM 693 C CA . TRP A 1 87 ? 0.143 -6.805 -12.601 1.00 90.56 87 TRP A CA 1
ATOM 694 C C . TRP A 1 87 ? 0.173 -5.371 -12.091 1.00 90.56 87 TRP A C 1
ATOM 696 O O . TRP A 1 87 ? 0.588 -4.486 -12.833 1.00 90.56 87 TRP A O 1
ATOM 706 N N . ILE A 1 88 ? -0.213 -5.133 -10.835 1.00 92.19 88 ILE A N 1
ATOM 707 C CA . ILE A 1 88 ? -0.130 -3.807 -10.222 1.00 92.19 88 ILE A CA 1
ATOM 708 C C . ILE A 1 88 ? 1.313 -3.297 -10.271 1.00 92.19 88 ILE A C 1
ATOM 710 O O . ILE A 1 88 ? 1.532 -2.175 -10.719 1.00 92.19 88 ILE A O 1
ATOM 714 N N . GLN A 1 89 ? 2.299 -4.128 -9.902 1.00 93.25 89 GLN A N 1
ATOM 715 C CA . GLN A 1 89 ? 3.708 -3.730 -9.979 1.00 93.25 89 GLN A CA 1
ATOM 716 C C . GLN A 1 89 ? 4.130 -3.457 -11.426 1.00 93.25 89 GLN A C 1
ATOM 718 O O . GLN A 1 89 ? 4.734 -2.427 -11.690 1.00 93.25 89 GLN A O 1
ATOM 723 N N . TYR A 1 90 ? 3.750 -4.322 -12.373 1.00 93.00 90 TYR A N 1
ATOM 724 C CA . TYR A 1 90 ? 4.091 -4.117 -13.784 1.00 93.00 90 TYR A CA 1
ATOM 725 C C . TYR A 1 90 ? 3.496 -2.825 -14.355 1.00 93.00 90 TYR A C 1
ATOM 727 O O . TYR A 1 90 ? 4.153 -2.152 -15.141 1.00 93.00 90 TYR A O 1
ATOM 735 N N . LEU A 1 91 ? 2.280 -2.448 -13.950 1.00 93.81 91 LEU A N 1
ATOM 736 C CA . LEU A 1 91 ? 1.690 -1.168 -14.338 1.00 93.81 91 LEU A CA 1
ATOM 737 C C . LEU A 1 91 ? 2.436 0.011 -13.708 1.00 93.81 91 LEU A C 1
ATOM 739 O O . LEU A 1 91 ? 2.721 0.983 -14.404 1.00 93.81 91 LEU A O 1
ATOM 743 N N . VAL A 1 92 ? 2.776 -0.074 -12.418 1.00 94.38 92 VAL A N 1
ATOM 744 C CA . VAL A 1 92 ? 3.575 0.957 -11.739 1.00 94.38 92 VAL A CA 1
ATOM 745 C C . VAL A 1 92 ? 4.932 1.126 -12.426 1.00 94.38 92 VAL A C 1
ATOM 747 O O . VAL A 1 92 ? 5.320 2.260 -12.705 1.00 94.38 92 VAL A O 1
ATOM 750 N N . ASP A 1 93 ? 5.611 0.032 -12.771 1.00 93.00 93 ASP A N 1
ATOM 751 C CA . ASP A 1 93 ? 6.887 0.047 -13.493 1.00 93.00 93 ASP A CA 1
ATOM 752 C C . ASP A 1 93 ? 6.734 0.666 -14.889 1.00 93.00 93 ASP A C 1
ATOM 754 O O . ASP A 1 93 ? 7.485 1.572 -15.250 1.00 93.00 93 ASP A O 1
ATOM 758 N N . ALA A 1 94 ? 5.707 0.257 -15.641 1.00 93.75 94 ALA A N 1
ATOM 759 C CA . ALA A 1 94 ? 5.451 0.764 -16.986 1.00 93.75 94 ALA A CA 1
ATOM 760 C C . ALA A 1 94 ? 5.182 2.280 -17.000 1.00 93.75 94 ALA A C 1
ATOM 762 O O . ALA A 1 94 ? 5.686 2.997 -17.863 1.00 93.75 94 ALA A O 1
ATOM 763 N N . PHE A 1 95 ? 4.429 2.803 -16.026 1.00 94.31 95 PHE A N 1
ATOM 764 C CA . PHE A 1 95 ? 4.235 4.250 -15.888 1.00 94.31 95 PHE A CA 1
ATOM 765 C C . PHE A 1 95 ? 5.478 4.967 -15.348 1.00 94.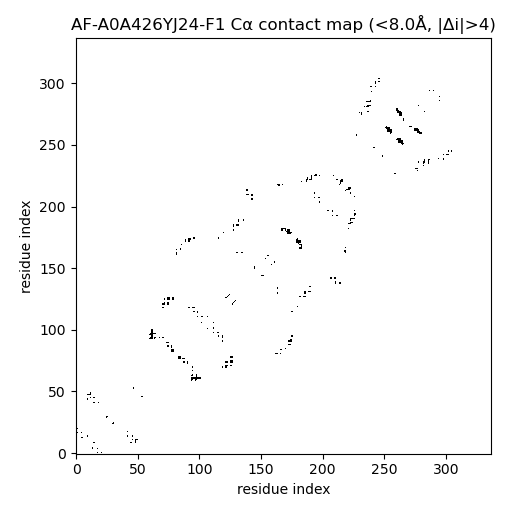31 95 PHE A C 1
ATOM 767 O O . PHE A 1 95 ? 5.717 6.126 -15.711 1.00 94.31 95 PHE A O 1
ATOM 774 N N . SER A 1 96 ? 6.284 4.287 -14.529 1.00 93.44 96 SER A N 1
ATOM 775 C CA . SER A 1 96 ? 7.546 4.807 -13.997 1.00 93.44 96 SER A CA 1
ATOM 776 C C . SER A 1 96 ? 8.623 4.951 -15.070 1.00 93.44 96 SER A C 1
ATOM 778 O O . SER A 1 96 ? 9.478 5.825 -14.936 1.00 93.44 96 SER A O 1
ATOM 780 N N . ASP A 1 97 ? 8.569 4.192 -16.168 1.00 92.88 97 ASP A N 1
ATOM 781 C CA . ASP A 1 97 ? 9.472 4.391 -17.310 1.00 92.88 97 ASP A CA 1
ATOM 782 C C . ASP A 1 97 ? 9.355 5.805 -17.899 1.00 92.88 97 ASP A C 1
ATOM 784 O O . ASP A 1 97 ? 10.365 6.401 -18.271 1.00 92.88 97 ASP A O 1
ATOM 788 N N . GLY A 1 98 ? 8.174 6.434 -17.829 1.00 90.62 98 GLY A N 1
ATOM 789 C CA . GLY A 1 98 ? 7.995 7.847 -18.185 1.00 90.62 98 GLY A CA 1
ATOM 790 C C . GLY A 1 98 ? 8.923 8.808 -17.421 1.00 90.62 98 GLY A C 1
ATOM 791 O O . GLY A 1 98 ? 9.294 9.861 -17.941 1.00 90.62 98 GLY A O 1
ATOM 792 N N . LEU A 1 99 ? 9.387 8.443 -16.217 1.00 91.56 99 LEU A N 1
ATOM 793 C CA . LEU A 1 99 ? 10.390 9.223 -15.481 1.00 91.56 99 LEU A CA 1
ATOM 794 C C . LEU A 1 99 ? 11.764 9.186 -16.156 1.00 91.56 99 LEU A C 1
ATOM 796 O O . LEU A 1 99 ? 12.511 10.156 -16.042 1.00 91.56 99 LEU A O 1
ATOM 800 N N . ARG A 1 100 ? 12.120 8.101 -16.857 1.00 87.25 100 ARG A N 1
ATOM 801 C CA . ARG A 1 100 ? 13.369 8.025 -17.636 1.00 87.25 100 ARG A CA 1
ATOM 802 C C . ARG A 1 100 ? 13.338 9.039 -18.771 1.00 87.25 100 ARG A C 1
ATOM 804 O O . ARG A 1 100 ? 14.291 9.798 -18.926 1.00 87.25 100 ARG A O 1
ATOM 811 N N . PHE A 1 101 ? 12.215 9.118 -19.484 1.00 87.38 101 PHE A N 1
ATOM 812 C CA . PHE A 1 101 ? 11.996 10.117 -20.528 1.00 87.38 101 PHE A CA 1
ATOM 813 C C . PHE A 1 101 ? 12.120 11.553 -19.995 1.00 87.38 101 PHE A C 1
ATOM 815 O O . PHE A 1 101 ? 12.838 12.373 -20.567 1.00 87.38 101 PHE A O 1
ATOM 822 N N . LEU A 1 102 ? 11.506 11.851 -18.846 1.00 90.00 102 LEU A N 1
ATOM 823 C CA . LEU A 1 102 ? 11.619 13.169 -18.208 1.00 90.00 102 LEU A CA 1
ATOM 824 C C . LEU A 1 102 ? 13.049 13.496 -17.749 1.00 90.00 102 LEU A C 1
ATOM 826 O O . LEU A 1 102 ? 13.480 14.645 -17.851 1.00 90.00 102 LEU A O 1
ATOM 830 N N . LYS A 1 103 ? 13.802 12.499 -17.271 1.00 89.69 103 LYS A N 1
ATOM 831 C CA . LYS A 1 103 ? 15.220 12.667 -16.917 1.00 89.69 103 LYS A CA 1
ATOM 832 C C . LYS A 1 103 ? 16.071 12.988 -18.146 1.00 89.69 103 LYS A C 1
ATOM 834 O O . LYS A 1 103 ? 16.906 13.881 -18.067 1.00 89.69 103 LYS A O 1
ATOM 839 N N . LEU A 1 104 ? 15.833 12.319 -19.278 1.00 88.44 104 LEU A N 1
ATOM 840 C CA . LEU A 1 104 ? 16.510 12.621 -20.547 1.00 88.44 104 LEU A CA 1
ATOM 841 C C . LEU A 1 104 ? 16.202 14.040 -21.042 1.00 88.44 104 LEU A C 1
ATOM 843 O O . LEU A 1 104 ? 17.075 14.703 -21.595 1.00 88.44 104 LEU A O 1
ATOM 847 N N . GLY A 1 105 ? 14.984 14.527 -20.797 1.00 88.25 105 GLY A N 1
ATOM 848 C CA . GLY A 1 105 ? 14.582 15.903 -21.088 1.00 88.25 105 GLY A CA 1
ATOM 849 C C . GLY A 1 105 ? 15.171 16.968 -20.153 1.00 88.25 105 GLY A C 1
ATOM 850 O O . GLY A 1 105 ? 14.799 18.131 -20.285 1.00 88.25 105 GLY A O 1
ATOM 851 N N . ASN A 1 106 ? 16.046 16.603 -19.201 1.00 88.56 106 ASN A N 1
ATOM 852 C CA . ASN A 1 106 ? 16.604 17.493 -18.173 1.00 88.56 106 ASN A CA 1
ATOM 853 C C . ASN A 1 106 ? 15.534 18.305 -17.4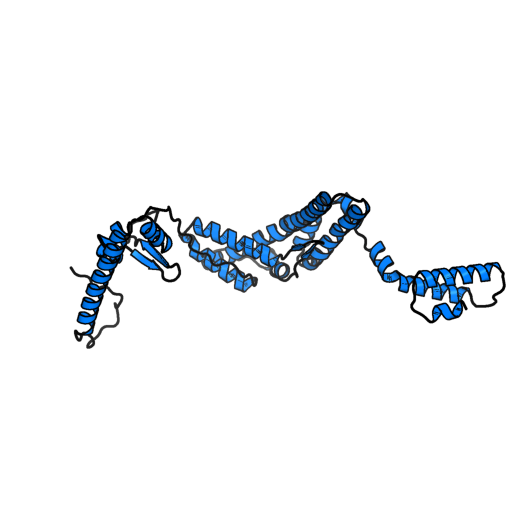21 1.00 88.56 106 ASN A C 1
ATOM 855 O O . ASN A 1 106 ? 15.741 19.465 -17.056 1.00 88.56 106 ASN A O 1
ATOM 859 N N . VAL A 1 107 ? 14.371 17.696 -17.184 1.00 87.69 107 VAL A N 1
ATOM 860 C CA . VAL A 1 107 ? 13.283 18.352 -16.460 1.00 87.69 107 VAL A CA 1
ATOM 861 C C . VAL A 1 107 ? 13.665 18.485 -14.979 1.00 87.69 107 VAL A C 1
ATOM 863 O O . VAL A 1 107 ? 14.258 17.581 -14.389 1.00 87.69 107 VAL A O 1
ATOM 866 N N . GLY A 1 108 ? 13.330 19.624 -14.366 1.00 89.69 108 GLY A N 1
ATOM 867 C CA . GLY A 1 108 ? 13.637 19.899 -12.962 1.00 89.69 108 GLY A CA 1
ATOM 868 C C . GLY A 1 108 ? 13.079 18.845 -11.994 1.00 89.69 108 GLY A C 1
ATOM 869 O O . GLY A 1 108 ? 12.038 18.232 -12.240 1.00 89.69 108 GLY A O 1
ATOM 870 N N . LYS A 1 109 ? 13.754 18.677 -10.847 1.00 90.50 109 LYS A N 1
ATOM 871 C CA . LYS A 1 109 ? 13.430 17.661 -9.825 1.00 90.50 109 LYS A CA 1
ATOM 872 C C . LYS A 1 109 ? 11.964 17.699 -9.373 1.00 90.50 109 LYS A C 1
ATOM 874 O O . LYS A 1 109 ? 11.356 16.650 -9.192 1.00 90.50 109 LYS A O 1
ATOM 879 N N . LEU A 1 110 ? 11.385 18.897 -9.267 1.00 91.50 110 LEU A N 1
ATOM 880 C CA . LEU A 1 110 ? 9.989 19.096 -8.864 1.00 91.50 110 LEU A CA 1
ATOM 881 C C . LEU A 1 110 ? 8.997 18.386 -9.795 1.00 91.50 110 LEU A C 1
ATOM 883 O O . LEU A 1 110 ? 8.032 17.795 -9.322 1.00 91.50 110 LEU A O 1
ATOM 887 N N . THR A 1 111 ? 9.231 18.400 -11.108 1.00 91.50 111 THR A N 1
ATOM 888 C CA . THR A 1 111 ? 8.332 17.748 -12.072 1.00 91.50 111 THR A CA 1
ATOM 889 C C . THR A 1 111 ? 8.451 16.227 -12.013 1.00 91.50 111 THR A C 1
ATOM 891 O O . THR A 1 111 ? 7.451 15.531 -12.178 1.00 91.50 111 THR A O 1
ATOM 894 N N . LEU A 1 112 ? 9.656 15.707 -11.749 1.00 92.69 112 LEU A N 1
ATOM 895 C CA . LEU A 1 112 ? 9.874 14.274 -11.538 1.00 92.69 112 LEU A CA 1
ATOM 896 C C . LEU A 1 112 ? 9.116 13.793 -10.297 1.00 92.69 112 LEU A C 1
ATOM 898 O O . LEU A 1 112 ? 8.361 12.829 -10.377 1.00 92.69 112 LEU A O 1
ATOM 902 N N . GLU A 1 113 ? 9.258 14.512 -9.183 1.00 93.19 113 GLU A N 1
ATOM 903 C CA . GLU A 1 113 ? 8.545 14.215 -7.937 1.00 93.19 113 GLU A CA 1
ATOM 904 C C . GLU A 1 113 ? 7.025 14.352 -8.101 1.00 93.19 113 GLU A C 1
ATOM 906 O O . GLU A 1 113 ? 6.271 13.540 -7.569 1.00 93.19 113 GLU A O 1
ATOM 911 N N . ALA A 1 114 ? 6.555 15.343 -8.866 1.00 94.06 114 ALA A N 1
ATOM 912 C CA . ALA A 1 114 ? 5.133 15.530 -9.138 1.00 94.06 114 ALA A CA 1
ATOM 913 C C . ALA A 1 114 ? 4.537 14.373 -9.954 1.00 94.06 114 ALA A C 1
ATOM 915 O O . ALA A 1 114 ? 3.448 13.901 -9.631 1.00 94.06 114 ALA A O 1
ATOM 916 N N . TYR A 1 115 ? 5.246 13.891 -10.979 1.00 94.31 115 TYR A N 1
ATOM 917 C CA . TYR A 1 115 ? 4.787 12.754 -11.778 1.00 94.31 115 TYR A CA 1
ATOM 918 C C . TYR A 1 115 ? 4.835 11.444 -10.982 1.00 94.31 115 TYR A C 1
ATOM 920 O O . TYR A 1 115 ? 3.879 10.676 -11.003 1.00 94.31 115 TYR A O 1
ATOM 928 N N . GLU A 1 116 ? 5.886 11.216 -10.194 1.00 94.50 116 GLU A N 1
ATOM 929 C CA . GLU A 1 116 ? 5.942 10.058 -9.296 1.00 94.50 116 GLU A CA 1
ATOM 930 C C . GLU A 1 116 ? 4.805 10.084 -8.258 1.00 94.50 116 GLU A C 1
ATOM 932 O O . GLU A 1 116 ? 4.148 9.070 -8.017 1.00 94.50 116 GLU A O 1
ATOM 937 N N . LYS A 1 117 ? 4.495 11.265 -7.706 1.00 94.56 117 LYS A N 1
ATOM 938 C CA . LYS A 1 117 ? 3.353 11.462 -6.804 1.00 94.56 117 LYS A CA 1
ATOM 939 C C . LYS A 1 117 ? 2.010 11.212 -7.497 1.00 94.56 117 LYS A C 1
ATOM 941 O O . LYS A 1 117 ? 1.079 10.754 -6.843 1.00 94.56 117 LYS A O 1
ATOM 946 N N . GLN A 1 118 ? 1.898 11.486 -8.797 1.00 94.94 118 GLN A N 1
ATOM 947 C CA . GLN A 1 118 ? 0.704 11.156 -9.579 1.00 94.94 118 GLN A CA 1
ATOM 948 C C . GLN A 1 118 ? 0.497 9.637 -9.667 1.00 94.94 118 GLN A C 1
ATOM 950 O O . GLN A 1 118 ? -0.623 9.173 -9.471 1.00 94.94 118 GLN A O 1
ATOM 955 N N . ILE A 1 119 ? 1.567 8.863 -9.887 1.00 94.94 119 ILE A N 1
ATOM 956 C CA . ILE A 1 119 ? 1.505 7.391 -9.892 1.00 94.94 119 ILE A CA 1
ATOM 957 C C . ILE A 1 119 ? 1.099 6.874 -8.505 1.00 94.94 119 ILE A C 1
ATOM 959 O O . ILE A 1 119 ? 0.186 6.057 -8.388 1.00 94.94 119 ILE A O 1
ATOM 963 N N . GLU A 1 120 ? 1.725 7.402 -7.447 1.00 95.25 120 GLU A N 1
ATOM 964 C CA . GLU A 1 120 ? 1.374 7.084 -6.056 1.00 95.25 120 GLU A CA 1
ATOM 965 C C . GLU A 1 120 ? -0.112 7.364 -5.766 1.00 95.25 120 GLU A C 1
ATOM 967 O O . GLU A 1 120 ? -0.793 6.553 -5.135 1.00 95.25 120 GLU A O 1
ATOM 972 N N . TYR A 1 121 ? -0.630 8.497 -6.245 1.00 95.06 121 TYR A N 1
ATOM 973 C CA . TYR A 1 121 ? -2.032 8.878 -6.093 1.00 95.06 121 TYR A CA 1
ATOM 974 C C . TYR A 1 121 ? -2.979 7.935 -6.845 1.00 95.06 121 TYR A C 1
ATOM 976 O O . TYR A 1 121 ? -3.965 7.492 -6.260 1.00 95.06 121 TYR A O 1
ATOM 984 N N . GLY A 1 122 ? -2.655 7.559 -8.087 1.00 94.56 122 GLY A N 1
ATOM 985 C CA . GLY A 1 122 ? -3.451 6.613 -8.875 1.00 94.56 122 GLY A CA 1
ATOM 986 C C . GLY A 1 122 ? -3.597 5.254 -8.185 1.00 94.56 122 GLY A C 1
ATOM 987 O O . GLY A 1 122 ? -4.704 4.734 -8.068 1.00 94.56 122 GLY A O 1
ATOM 988 N N . VAL A 1 123 ? -2.506 4.717 -7.626 1.00 94.50 123 VAL A N 1
ATOM 989 C CA . VAL A 1 123 ? -2.540 3.468 -6.842 1.00 94.50 123 VAL A CA 1
ATOM 990 C C . VAL A 1 123 ? -3.402 3.624 -5.585 1.00 94.50 123 VAL A C 1
ATOM 992 O O . VAL A 1 123 ? -4.230 2.761 -5.282 1.00 94.50 123 VAL A O 1
ATOM 995 N N . LYS A 1 124 ? -3.240 4.724 -4.839 1.00 94.69 124 LYS A N 1
ATOM 996 C CA . LYS A 1 124 ? -4.018 4.960 -3.614 1.00 94.69 124 LYS A CA 1
ATOM 997 C C . LYS A 1 124 ? -5.515 5.094 -3.893 1.00 94.69 124 LYS A C 1
ATOM 999 O O . LYS A 1 124 ? -6.316 4.541 -3.146 1.00 94.69 124 LYS A O 1
ATOM 1004 N N . ASN A 1 125 ? -5.893 5.786 -4.959 1.00 94.81 125 ASN A N 1
ATOM 1005 C CA . ASN A 1 125 ? -7.291 6.049 -5.272 1.00 94.81 125 ASN A CA 1
ATOM 1006 C C . ASN A 1 125 ? -8.014 4.876 -5.919 1.00 94.81 125 ASN A C 1
ATOM 1008 O O . ASN A 1 125 ? -9.146 4.600 -5.536 1.00 94.81 125 ASN A O 1
ATOM 1012 N N . GLU A 1 126 ? -7.381 4.195 -6.873 1.00 94.50 126 GLU A N 1
ATOM 1013 C CA . GLU A 1 126 ? -8.052 3.177 -7.692 1.00 94.50 126 GLU A CA 1
ATOM 1014 C C . GLU A 1 126 ? -7.866 1.756 -7.158 1.00 94.50 126 GLU A C 1
ATOM 1016 O O . GLU A 1 126 ? -8.615 0.854 -7.526 1.00 94.50 126 GLU A O 1
ATOM 1021 N N . ILE A 1 127 ? -6.890 1.538 -6.270 1.00 93.19 127 ILE A N 1
ATOM 1022 C CA . ILE A 1 127 ? -6.617 0.219 -5.686 1.00 93.19 127 ILE A CA 1
ATOM 1023 C C . ILE A 1 127 ? -6.864 0.251 -4.182 1.00 93.19 127 ILE A C 1
ATOM 1025 O O . ILE A 1 127 ? -7.741 -0.455 -3.689 1.00 93.19 127 ILE A O 1
ATOM 1029 N N . VAL A 1 128 ? -6.120 1.082 -3.444 1.00 94.44 128 VAL A N 1
ATOM 1030 C CA . VAL A 1 128 ? -6.172 1.078 -1.970 1.00 94.44 128 VAL A CA 1
ATOM 1031 C C . VAL A 1 128 ? -7.534 1.559 -1.465 1.00 94.44 128 VAL A C 1
ATOM 1033 O O . VAL A 1 128 ? -8.136 0.903 -0.627 1.00 94.44 128 VAL A O 1
ATOM 1036 N N . GLY A 1 129 ? -8.068 2.659 -1.998 1.00 94.12 129 GLY A N 1
ATOM 1037 C CA . GLY A 1 129 ? -9.356 3.215 -1.578 1.00 94.12 129 GLY A CA 1
ATOM 1038 C C . GLY A 1 129 ? -10.541 2.249 -1.752 1.00 94.12 129 GLY A C 1
ATOM 1039 O O . GLY A 1 129 ? -11.336 2.099 -0.822 1.00 94.12 129 GLY A O 1
ATOM 1040 N N . PRO A 1 130 ? -10.715 1.605 -2.920 1.00 93.19 130 PRO A N 1
ATOM 1041 C CA . PRO A 1 130 ? 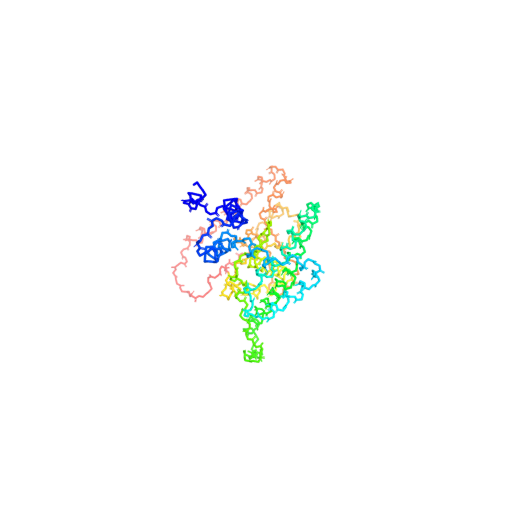-11.702 0.550 -3.118 1.00 93.19 130 PRO A CA 1
ATOM 1042 C C . PRO A 1 130 ? -11.452 -0.659 -2.219 1.00 93.19 130 PRO A C 1
ATOM 1044 O O . PRO A 1 130 ? -12.386 -1.133 -1.584 1.00 93.19 130 PRO A O 1
ATOM 1047 N N . LEU A 1 131 ? -10.198 -1.100 -2.074 1.00 93.00 131 LEU A N 1
ATOM 1048 C CA . LEU A 1 131 ? -9.843 -2.221 -1.201 1.00 93.00 131 LEU A CA 1
ATOM 1049 C C . LEU A 1 131 ? -10.226 -1.968 0.259 1.00 93.00 131 LEU A C 1
ATOM 1051 O O . LEU A 1 131 ? -10.809 -2.842 0.894 1.00 93.00 131 LEU A O 1
ATOM 1055 N N . CYS A 1 132 ? -9.955 -0.768 0.768 1.00 94.19 132 CYS A N 1
ATOM 1056 C CA . CYS A 1 132 ? -10.370 -0.337 2.095 1.00 94.19 132 CYS A CA 1
ATOM 1057 C C . CYS A 1 132 ? -11.891 -0.430 2.280 1.00 94.19 132 CYS A C 1
ATOM 1059 O O . CYS A 1 132 ? -12.352 -1.018 3.256 1.00 94.19 132 CYS A O 1
ATOM 1061 N N . ARG A 1 133 ? -12.664 0.103 1.323 1.00 91.81 133 ARG A N 1
ATOM 1062 C CA . ARG A 1 133 ? -14.137 0.087 1.350 1.00 91.81 133 ARG A CA 1
ATOM 1063 C C . ARG A 1 133 ? -14.705 -1.329 1.273 1.00 91.81 133 ARG A C 1
ATOM 1065 O O . ARG A 1 133 ? -15.633 -1.651 2.015 1.00 91.81 133 ARG A O 1
ATOM 1072 N N . ASP A 1 134 ? -14.148 -2.171 0.407 1.00 91.12 134 ASP A N 1
ATOM 1073 C CA . ASP A 1 134 ? -14.577 -3.559 0.224 1.00 91.12 134 ASP A CA 1
ATOM 1074 C C . ASP A 1 134 ? -14.279 -4.396 1.479 1.00 91.12 134 ASP A C 1
ATOM 1076 O O . ASP A 1 134 ? -15.157 -5.122 1.948 1.00 91.12 134 ASP A O 1
ATOM 1080 N N . ILE A 1 135 ? -13.083 -4.253 2.070 1.00 91.44 135 ILE A N 1
ATOM 1081 C CA . ILE A 1 135 ? -12.716 -4.931 3.325 1.00 91.44 135 ILE A CA 1
ATOM 1082 C C . ILE A 1 135 ? -13.613 -4.452 4.461 1.00 91.44 135 ILE A C 1
ATOM 1084 O O . ILE A 1 135 ? -14.186 -5.271 5.171 1.00 91.44 135 ILE A O 1
ATOM 1088 N N . GLU A 1 136 ? -13.782 -3.143 4.630 1.00 91.06 136 GLU A N 1
ATOM 1089 C CA . GLU A 1 136 ? -14.640 -2.600 5.679 1.00 91.06 136 GLU A CA 1
ATOM 1090 C C . GLU A 1 136 ? -16.086 -3.099 5.552 1.00 91.06 136 GLU A C 1
ATOM 1092 O O . GLU A 1 136 ? -16.682 -3.530 6.540 1.00 91.06 136 GLU A O 1
ATOM 1097 N N . THR A 1 137 ? -16.643 -3.080 4.339 1.00 89.50 137 THR A N 1
ATOM 1098 C CA . THR A 1 137 ? -18.006 -3.557 4.073 1.00 89.50 137 THR A CA 1
ATOM 1099 C C . THR A 1 137 ? -18.139 -5.041 4.397 1.00 89.50 137 THR A C 1
ATOM 1101 O O . THR A 1 137 ? -19.100 -5.443 5.051 1.00 89.50 137 THR A O 1
ATOM 1104 N N . ASP A 1 138 ? -17.165 -5.856 3.997 1.00 88.44 138 ASP A N 1
ATOM 1105 C CA . ASP A 1 138 ? -17.130 -7.282 4.313 1.00 88.44 138 ASP A CA 1
ATOM 1106 C C . ASP A 1 138 ? -17.032 -7.543 5.828 1.00 88.44 138 ASP A C 1
ATOM 1108 O O . ASP A 1 138 ? -17.782 -8.371 6.351 1.00 88.44 138 ASP A O 1
ATOM 1112 N N . LEU A 1 139 ? -16.191 -6.796 6.554 1.00 88.88 139 LEU A N 1
ATOM 1113 C CA . LEU A 1 139 ? -16.091 -6.879 8.016 1.00 88.88 139 LEU A CA 1
ATOM 1114 C C . LEU A 1 139 ? -17.421 -6.509 8.687 1.00 88.88 139 LEU A C 1
ATOM 1116 O O . LEU A 1 139 ? -17.899 -7.246 9.553 1.00 88.88 139 LEU A O 1
ATOM 1120 N N . ARG A 1 140 ? -18.049 -5.403 8.261 1.00 87.00 140 ARG A N 1
ATOM 1121 C CA . ARG A 1 140 ? -19.353 -4.957 8.777 1.00 87.00 140 ARG A CA 1
ATOM 1122 C C . ARG A 1 140 ? -20.424 -6.011 8.527 1.00 87.00 140 ARG A C 1
ATOM 1124 O O . ARG A 1 140 ? -21.151 -6.361 9.450 1.00 87.00 140 ARG A O 1
ATOM 1131 N N . LEU A 1 141 ? -20.519 -6.541 7.307 1.00 85.44 141 LEU A N 1
ATOM 1132 C CA . LEU A 1 141 ? -21.494 -7.578 6.960 1.00 85.44 141 LEU A CA 1
ATOM 1133 C C . LEU A 1 141 ? -21.290 -8.844 7.794 1.00 85.44 141 LEU A C 1
ATOM 1135 O O . LEU A 1 141 ? -22.269 -9.407 8.284 1.00 85.44 141 LEU A O 1
ATOM 1139 N N . HIS A 1 142 ? -20.038 -9.264 8.000 1.00 83.25 142 HIS A N 1
ATOM 1140 C CA . HIS A 1 142 ? -19.731 -10.429 8.821 1.00 83.25 142 HIS A CA 1
ATOM 1141 C C . HIS A 1 142 ? -20.207 -10.216 10.259 1.00 83.25 142 HIS A C 1
ATOM 1143 O O . HIS A 1 142 ? -20.994 -11.017 10.761 1.00 83.25 142 HIS A O 1
ATOM 1149 N N . VAL A 1 143 ? -19.808 -9.119 10.903 1.00 83.50 143 VAL A N 1
ATOM 1150 C CA . VAL A 1 143 ? -20.188 -8.853 12.295 1.00 83.50 143 VAL A CA 1
ATOM 1151 C C . VAL A 1 143 ? -21.696 -8.617 12.415 1.00 83.50 143 VAL A C 1
ATOM 1153 O O . VAL A 1 143 ? -22.340 -9.225 13.255 1.00 83.50 143 VAL A O 1
ATOM 1156 N N . HIS A 1 144 ? -22.334 -7.844 11.537 1.00 78.69 144 HIS A N 1
ATOM 1157 C CA . HIS A 1 144 ? -23.786 -7.636 11.616 1.00 78.69 144 HIS A CA 1
ATOM 1158 C C . HIS A 1 144 ? -24.607 -8.913 11.382 1.00 78.69 144 HIS A C 1
ATOM 1160 O O . HIS A 1 144 ? -25.681 -9.055 11.974 1.00 78.69 144 HIS A O 1
ATOM 1166 N N . SER A 1 145 ? -24.107 -9.864 10.584 1.00 77.75 145 SER A N 1
ATOM 1167 C CA . SER A 1 145 ? -24.778 -11.155 10.378 1.00 77.75 145 SER A CA 1
ATOM 1168 C C . SER A 1 145 ? -24.844 -12.020 11.643 1.00 77.75 145 SER A C 1
ATOM 1170 O O . SER A 1 145 ? -25.762 -12.829 11.771 1.00 77.75 145 SER A O 1
ATOM 1172 N N . THR A 1 146 ? -23.931 -11.836 12.608 1.00 70.12 146 THR A N 1
ATOM 1173 C CA . THR A 1 146 ? -23.965 -12.574 13.883 1.00 70.12 146 THR A CA 1
ATOM 1174 C C . THR A 1 146 ? -25.002 -12.006 14.856 1.00 70.12 146 THR A C 1
ATOM 1176 O O . THR A 1 146 ? -25.545 -12.748 15.676 1.00 70.12 146 THR A O 1
ATOM 1179 N N . TYR A 1 147 ? -25.327 -10.714 14.741 1.00 66.44 147 TYR A N 1
ATOM 1180 C CA . TYR A 1 147 ? -26.279 -10.021 15.615 1.00 66.44 147 TYR A CA 1
ATOM 1181 C C . TYR A 1 147 ? -27.727 -10.047 15.108 1.00 66.44 147 TYR A C 1
ATOM 1183 O O . TYR A 1 147 ? -28.662 -10.064 15.912 1.00 66.44 147 TYR A O 1
ATOM 1191 N N . LEU A 1 148 ? -27.945 -10.079 13.791 1.00 56.88 148 LEU A N 1
ATOM 1192 C CA . LEU A 1 148 ? -29.281 -10.112 13.191 1.00 56.88 148 LEU A CA 1
ATOM 1193 C C . LEU A 1 148 ? -29.737 -11.556 12.934 1.00 56.88 148 LEU A C 1
ATOM 1195 O O . LEU A 1 148 ? -29.433 -12.159 11.905 1.00 56.88 148 LEU A O 1
ATOM 1199 N N . LYS A 1 149 ? -30.557 -12.104 13.840 1.00 45.22 149 LYS A N 1
ATOM 1200 C CA . LYS A 1 149 ? -31.362 -13.305 13.558 1.00 45.22 149 LYS A CA 1
ATOM 1201 C C . LYS A 1 149 ? -32.389 -12.976 12.461 1.00 45.22 149 LYS A C 1
ATOM 1203 O O . LYS A 1 149 ? -33.480 -12.519 12.782 1.00 45.22 149 LYS A O 1
ATOM 1208 N N . GLY A 1 150 ? -32.057 -13.200 11.183 1.00 54.44 150 GLY A N 1
ATOM 1209 C CA . GLY A 1 150 ? -33.061 -13.183 10.105 1.00 54.44 150 GLY A CA 1
ATOM 1210 C C . GLY A 1 150 ? -32.676 -12.700 8.699 1.00 54.44 150 GLY A C 1
ATOM 1211 O O . GLY A 1 150 ? -33.517 -12.818 7.817 1.00 54.44 150 GLY A O 1
ATOM 1212 N N . SER A 1 151 ? -31.471 -12.193 8.420 1.00 47.34 151 SER A N 1
ATOM 1213 C CA . SER A 1 151 ? -31.038 -11.829 7.044 1.00 47.34 151 SER A CA 1
ATOM 1214 C C . SER A 1 151 ? -29.552 -11.449 7.049 1.00 47.34 151 SER A C 1
ATOM 1216 O O . SER A 1 151 ? -29.108 -10.880 8.036 1.00 47.34 151 SER A O 1
ATOM 1218 N N . VAL A 1 152 ? -28.703 -11.669 6.043 1.00 49.59 152 VAL A N 1
ATOM 1219 C CA . VAL A 1 152 ? -28.853 -11.942 4.606 1.00 49.59 152 VAL A CA 1
ATOM 1220 C C . VAL A 1 152 ? -27.980 -13.158 4.279 1.00 49.59 152 VAL A C 1
ATOM 1222 O O . VAL A 1 152 ? -26.785 -13.146 4.563 1.00 49.59 152 VAL A O 1
ATOM 1225 N N . VAL A 1 153 ? -28.537 -14.203 3.659 1.00 49.78 153 VAL A N 1
ATOM 1226 C CA . VAL A 1 153 ? -27.716 -15.274 3.069 1.00 49.78 153 VAL A CA 1
ATOM 1227 C C . VAL A 1 153 ? -27.047 -14.686 1.831 1.00 49.78 153 VAL A C 1
ATOM 1229 O O . VAL A 1 153 ? -27.621 -14.681 0.742 1.00 49.78 153 VAL A O 1
ATOM 1232 N N . VAL A 1 154 ? -25.851 -14.124 2.001 1.00 51.81 154 VAL A N 1
ATOM 1233 C CA . VAL A 1 154 ? -25.022 -13.700 0.873 1.00 51.81 154 VAL A CA 1
ATOM 1234 C C . VAL A 1 154 ? -24.609 -14.976 0.154 1.00 51.81 154 VAL A C 1
ATOM 1236 O O . VAL A 1 154 ? -23.772 -15.729 0.642 1.00 51.81 154 VAL A O 1
ATOM 1239 N N . ASN A 1 155 ? -25.274 -15.278 -0.960 1.00 47.41 155 ASN A N 1
ATOM 1240 C CA . ASN A 1 155 ? -25.036 -16.505 -1.703 1.00 47.41 155 ASN A CA 1
ATOM 1241 C C . ASN A 1 155 ? -23.664 -16.412 -2.406 1.00 47.41 155 ASN A C 1
ATOM 1243 O O . ASN A 1 155 ? -23.554 -15.655 -3.377 1.00 47.41 155 ASN A O 1
ATOM 1247 N N . PRO A 1 156 ? -22.637 -17.174 -1.971 1.00 49.75 156 PRO A N 1
ATOM 1248 C CA . PRO A 1 156 ? -21.253 -17.040 -2.448 1.00 49.75 156 PRO A CA 1
ATOM 1249 C C . PRO A 1 156 ? -21.104 -17.229 -3.963 1.00 49.75 156 PRO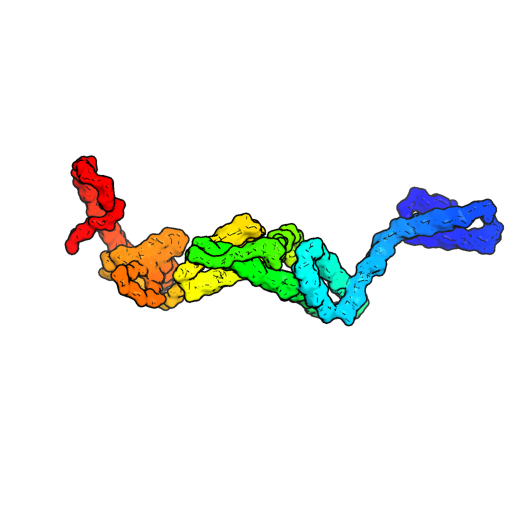 A C 1
ATOM 1251 O O . PRO A 1 156 ? -20.146 -16.759 -4.574 1.00 49.75 156 PRO A O 1
ATOM 1254 N N . THR A 1 157 ? -22.063 -17.925 -4.576 1.00 46.16 157 THR A N 1
ATOM 1255 C CA . THR A 1 157 ? -22.069 -18.274 -5.998 1.00 46.16 157 THR A CA 1
ATOM 1256 C C . THR A 1 157 ? -22.686 -17.199 -6.895 1.00 46.16 157 THR A C 1
ATOM 1258 O O . THR A 1 157 ? -22.412 -17.203 -8.091 1.00 46.16 157 THR A O 1
ATOM 1261 N N . LYS A 1 158 ? -23.489 -16.267 -6.352 1.00 46.31 158 LYS A N 1
ATOM 1262 C CA . LYS A 1 158 ? -24.136 -15.190 -7.131 1.00 46.31 158 LYS A CA 1
ATOM 1263 C C . LYS A 1 158 ? -23.403 -13.851 -7.057 1.00 46.31 158 LYS A C 1
ATOM 1265 O O . LYS A 1 158 ? -23.449 -13.102 -8.024 1.00 46.31 158 LYS A O 1
ATOM 1270 N N . THR A 1 159 ? -22.742 -13.545 -5.940 1.00 52.28 159 THR A N 1
ATOM 1271 C CA . THR A 1 159 ? -21.989 -12.289 -5.756 1.00 52.28 159 THR A CA 1
ATOM 1272 C C . THR A 1 159 ? -20.513 -12.399 -6.129 1.00 52.28 159 THR A C 1
ATOM 1274 O O . THR A 1 159 ? -19.870 -11.373 -6.306 1.00 52.28 159 THR A O 1
ATOM 1277 N N . GLY A 1 160 ? -19.989 -13.618 -6.305 1.00 55.56 160 GLY A N 1
ATOM 1278 C CA . GLY A 1 160 ? -18.574 -13.859 -6.572 1.00 55.56 160 GLY A CA 1
ATOM 1279 C C . GLY A 1 160 ? -17.720 -13.505 -5.355 1.00 55.56 160 GLY A C 1
ATOM 1280 O O . GLY A 1 160 ? -17.483 -12.339 -5.055 1.00 55.56 160 GLY A O 1
ATOM 1281 N N . VAL A 1 161 ? -17.227 -14.510 -4.632 1.00 61.41 161 VAL A N 1
ATOM 1282 C CA . VAL A 1 161 ? -16.317 -14.264 -3.504 1.00 61.41 161 VAL A CA 1
ATOM 1283 C C . VAL A 1 161 ? -14.959 -13.817 -4.051 1.00 61.41 161 VAL A C 1
ATOM 1285 O O . VAL A 1 161 ? -14.143 -14.640 -4.465 1.00 61.41 161 VAL A O 1
ATOM 1288 N N . ARG A 1 162 ? -14.710 -12.502 -4.078 1.00 70.69 162 ARG A N 1
ATOM 1289 C CA . ARG A 1 162 ? -13.378 -11.944 -4.347 1.00 70.69 162 ARG A CA 1
ATOM 1290 C C . ARG A 1 162 ? -12.515 -12.158 -3.106 1.00 70.69 162 ARG A C 1
ATOM 1292 O O . ARG A 1 162 ? -12.844 -11.673 -2.027 1.00 70.69 162 ARG A O 1
ATOM 1299 N N . ASN A 1 163 ? -11.417 -12.898 -3.243 1.00 80.44 163 ASN A N 1
ATOM 1300 C CA . ASN A 1 163 ? -10.469 -13.070 -2.148 1.00 80.44 163 ASN A CA 1
ATOM 1301 C C . ASN A 1 163 ? -9.579 -11.822 -2.038 1.00 80.44 163 ASN A C 1
ATOM 1303 O O . ASN A 1 163 ? -8.557 -11.713 -2.713 1.00 80.44 163 ASN A O 1
ATOM 1307 N N . LEU A 1 164 ? -9.999 -10.866 -1.206 1.00 85.56 164 LEU A N 1
ATOM 1308 C CA . LEU A 1 164 ? -9.296 -9.594 -1.009 1.00 85.56 164 LEU A CA 1
ATOM 1309 C C . LEU A 1 164 ? -7.934 -9.772 -0.318 1.00 85.56 164 LEU A C 1
ATOM 1311 O O . LEU A 1 164 ? -7.053 -8.930 -0.486 1.00 85.56 164 LEU A O 1
ATOM 1315 N N . SER A 1 165 ? -7.724 -10.885 0.395 1.00 85.81 165 SER A N 1
ATOM 1316 C CA . SER A 1 165 ? -6.476 -11.164 1.112 1.00 85.81 165 SER A CA 1
ATOM 1317 C C . SER A 1 165 ? -5.264 -11.234 0.181 1.00 85.81 165 SER A C 1
ATOM 1319 O O . SER A 1 165 ? -4.154 -10.941 0.614 1.00 85.81 165 SER A O 1
ATOM 1321 N N . TRP A 1 166 ? -5.449 -11.556 -1.106 1.00 86.88 166 TRP A N 1
ATOM 1322 C CA . TRP A 1 166 ? -4.341 -11.571 -2.067 1.00 86.88 166 TRP A CA 1
ATOM 1323 C C . TRP A 1 166 ? -3.723 -10.190 -2.278 1.00 86.88 166 TRP A C 1
ATOM 1325 O O . TRP A 1 166 ? -2.508 -10.109 -2.415 1.00 86.88 166 TRP A O 1
ATOM 1335 N N . TYR A 1 167 ? -4.509 -9.107 -2.224 1.00 86.81 167 TYR A N 1
ATOM 1336 C CA . TYR A 1 167 ? -3.974 -7.745 -2.345 1.00 86.81 167 TYR A CA 1
ATOM 1337 C C . TYR A 1 167 ? -3.107 -7.345 -1.147 1.00 86.81 167 TYR A C 1
ATOM 1339 O O . TYR A 1 167 ? -2.162 -6.577 -1.300 1.00 86.81 167 TYR A O 1
ATOM 1347 N N . LEU A 1 168 ? -3.401 -7.895 0.031 1.00 89.06 168 LEU A N 1
ATOM 1348 C CA . LEU A 1 168 ? -2.664 -7.627 1.268 1.00 89.06 168 LEU A CA 1
ATOM 1349 C C . LEU A 1 168 ? -1.371 -8.447 1.374 1.00 89.06 168 LEU A C 1
ATOM 1351 O O . LEU A 1 168 ? -0.481 -8.103 2.142 1.00 89.06 168 LEU A O 1
ATOM 1355 N N . GLN A 1 169 ? -1.259 -9.525 0.595 1.00 87.50 169 GLN A N 1
ATOM 1356 C CA . GLN A 1 169 ? -0.067 -10.376 0.522 1.00 87.50 169 GLN A CA 1
ATOM 1357 C C . GLN A 1 169 ? 0.947 -9.898 -0.530 1.00 87.50 169 GLN A C 1
ATOM 1359 O O . GLN A 1 169 ? 2.021 -10.489 -0.670 1.00 87.50 169 GLN A O 1
ATOM 1364 N N . ILE A 1 170 ? 0.616 -8.849 -1.290 1.00 87.69 170 ILE A N 1
ATOM 1365 C CA . ILE A 1 170 ? 1.517 -8.267 -2.285 1.00 87.69 170 ILE A CA 1
ATOM 1366 C C . ILE A 1 170 ? 2.715 -7.643 -1.565 1.00 87.69 170 ILE A C 1
ATOM 1368 O O . ILE A 1 170 ? 2.567 -6.945 -0.565 1.00 87.69 170 ILE A O 1
ATOM 1372 N N . LYS A 1 171 ? 3.920 -7.885 -2.092 1.00 89.19 171 LYS A N 1
ATOM 1373 C CA . LYS A 1 171 ? 5.130 -7.206 -1.612 1.00 89.19 171 LYS A CA 1
ATOM 1374 C C . LYS A 1 171 ? 4.998 -5.693 -1.826 1.00 89.19 171 LYS A C 1
ATOM 1376 O O . LYS A 1 171 ? 4.405 -5.303 -2.827 1.00 89.19 171 LYS A O 1
ATOM 1381 N N . PRO A 1 172 ? 5.596 -4.848 -0.969 1.00 92.44 172 PRO A N 1
ATOM 1382 C CA . PRO A 1 172 ? 5.540 -3.402 -1.144 1.00 92.44 172 PRO A CA 1
ATOM 1383 C C . PRO A 1 172 ? 5.886 -2.994 -2.577 1.00 92.44 172 PRO A C 1
ATOM 1385 O O . PRO A 1 172 ? 6.920 -3.410 -3.109 1.00 92.44 172 PRO A O 1
ATOM 1388 N N . LEU A 1 173 ? 4.999 -2.218 -3.199 1.00 93.19 173 LEU A N 1
ATOM 1389 C CA . LEU A 1 173 ? 5.169 -1.783 -4.574 1.00 93.19 173 LEU A CA 1
ATOM 1390 C C . LEU A 1 173 ? 6.358 -0.831 -4.653 1.00 93.19 173 LEU A C 1
ATOM 1392 O O . LEU A 1 173 ? 6.498 0.074 -3.824 1.00 93.19 173 LEU A O 1
ATOM 1396 N N . LEU A 1 174 ? 7.200 -1.033 -5.658 1.00 92.50 174 LEU A N 1
ATOM 1397 C CA . LEU A 1 174 ? 8.404 -0.241 -5.860 1.00 92.50 174 LEU A CA 1
ATOM 1398 C C . LEU A 1 174 ? 8.078 0.970 -6.733 1.00 92.50 174 LEU A C 1
ATOM 1400 O O . LEU A 1 174 ? 7.669 0.814 -7.881 1.00 92.50 174 LEU A O 1
ATOM 1404 N N . LEU A 1 175 ? 8.298 2.165 -6.192 1.00 91.25 175 LEU A N 1
ATOM 1405 C CA . LEU A 1 175 ? 8.454 3.396 -6.958 1.00 91.25 175 LEU A CA 1
ATOM 1406 C C . LEU A 1 175 ? 9.943 3.782 -6.989 1.00 91.25 175 LEU A C 1
ATOM 1408 O O . LEU A 1 175 ? 10.707 3.372 -6.111 1.00 91.25 175 LEU A O 1
ATOM 1412 N N . PRO A 1 176 ? 10.389 4.597 -7.959 1.00 87.00 176 PRO A N 1
ATOM 1413 C CA . PRO A 1 176 ? 11.798 4.977 -8.072 1.00 87.00 176 PRO A CA 1
ATOM 1414 C C . PRO A 1 176 ? 12.418 5.637 -6.831 1.00 87.00 176 PRO A C 1
ATOM 1416 O O . PRO A 1 176 ? 13.626 5.512 -6.636 1.00 87.00 176 PRO A O 1
ATOM 1419 N N . SER A 1 177 ? 11.635 6.337 -6.008 1.00 88.06 177 SER A N 1
ATOM 1420 C CA . SER A 1 177 ? 12.094 6.981 -4.771 1.00 88.06 177 SER A CA 1
ATOM 1421 C C . SER A 1 177 ? 11.409 6.475 -3.497 1.00 88.06 177 SER A C 1
ATOM 1423 O O . SER A 1 177 ? 11.832 6.846 -2.400 1.00 88.06 177 SER A O 1
ATOM 1425 N N . LYS A 1 178 ? 10.366 5.640 -3.604 1.00 90.25 178 LYS A N 1
ATOM 1426 C CA . LYS A 1 178 ? 9.510 5.241 -2.472 1.00 90.25 178 LYS A CA 1
ATOM 1427 C C . LYS A 1 178 ? 9.033 3.794 -2.561 1.00 90.25 178 LYS A C 1
ATOM 1429 O O . LYS A 1 178 ? 9.062 3.168 -3.613 1.00 90.25 178 LYS A O 1
ATOM 1434 N N . LEU A 1 179 ? 8.521 3.294 -1.442 1.00 93.81 179 LEU A N 1
ATOM 1435 C CA . LEU A 1 179 ? 7.832 2.011 -1.349 1.00 93.81 179 LEU A CA 1
ATOM 1436 C C . LEU A 1 179 ? 6.380 2.247 -0.935 1.00 93.81 179 LEU A C 1
ATOM 1438 O O . LEU A 1 179 ? 6.125 3.034 -0.023 1.00 93.81 179 LEU A O 1
ATOM 1442 N N . ILE A 1 180 ? 5.440 1.567 -1.589 1.00 92.94 180 ILE A N 1
ATOM 1443 C CA . ILE A 1 180 ? 4.021 1.587 -1.221 1.00 92.94 180 ILE A CA 1
ATOM 1444 C C . ILE A 1 180 ? 3.647 0.216 -0.672 1.00 92.94 180 ILE A C 1
ATOM 1446 O O . ILE A 1 180 ? 3.451 -0.735 -1.425 1.00 92.94 180 ILE A O 1
ATOM 1450 N N . ASP A 1 181 ? 3.507 0.120 0.644 1.00 93.00 181 ASP A N 1
ATOM 1451 C CA . ASP A 1 181 ? 2.937 -1.065 1.274 1.00 93.00 181 ASP A CA 1
ATOM 1452 C C . ASP A 1 181 ? 1.406 -0.951 1.334 1.00 93.00 181 ASP A C 1
ATOM 1454 O O . ASP A 1 181 ? 0.851 -0.158 2.096 1.00 93.00 181 ASP A O 1
ATOM 1458 N N . ILE A 1 182 ? 0.723 -1.749 0.508 1.00 92.50 182 ILE A N 1
ATOM 1459 C CA . ILE A 1 182 ? -0.743 -1.791 0.448 1.00 92.50 182 ILE A CA 1
ATOM 1460 C C . ILE A 1 182 ? -1.318 -2.241 1.796 1.00 92.50 182 ILE A C 1
ATOM 1462 O O . ILE A 1 182 ? -2.303 -1.663 2.252 1.00 92.50 182 ILE A O 1
ATOM 1466 N N . SER A 1 183 ? -0.704 -3.236 2.443 1.00 91.94 183 SER A N 1
ATOM 1467 C CA . SER A 1 183 ? -1.209 -3.807 3.694 1.00 91.94 183 SER A CA 1
ATOM 1468 C C . SER A 1 183 ? -1.188 -2.773 4.817 1.00 91.94 183 SER A C 1
ATOM 1470 O O . SER A 1 183 ? -2.208 -2.533 5.464 1.00 91.94 183 SER A O 1
ATOM 1472 N N . SER A 1 184 ? -0.063 -2.068 4.970 1.00 91.94 184 SER A N 1
ATOM 1473 C CA . SER A 1 184 ? 0.062 -0.977 5.940 1.00 91.94 184 SER A CA 1
ATOM 1474 C C . SER A 1 184 ? -0.919 0.169 5.665 1.00 91.94 184 SER A C 1
ATOM 1476 O O . SER A 1 184 ? -1.553 0.666 6.595 1.00 91.94 184 SER A O 1
ATOM 1478 N N . LEU A 1 185 ? -1.111 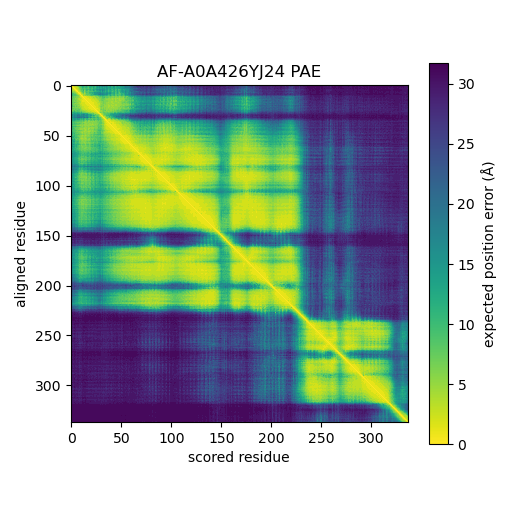0.570 4.402 1.00 93.00 185 LEU A N 1
ATOM 1479 C CA . LEU A 1 185 ? -2.063 1.636 4.062 1.00 93.00 185 LEU A CA 1
ATOM 1480 C C . LEU A 1 185 ? -3.513 1.260 4.393 1.00 93.00 185 LEU A C 1
ATOM 1482 O O . LEU A 1 185 ? -4.253 2.098 4.913 1.00 93.00 185 LEU A O 1
ATOM 1486 N N . VAL A 1 186 ? -3.908 0.014 4.119 1.00 94.06 186 VAL A N 1
ATOM 1487 C CA . VAL A 1 186 ? -5.231 -0.508 4.488 1.00 94.06 186 VAL A CA 1
ATOM 1488 C C . VAL A 1 186 ? -5.379 -0.571 6.008 1.00 94.06 186 VAL A C 1
ATOM 1490 O O . VAL A 1 186 ? -6.402 -0.134 6.532 1.00 94.06 186 VAL A O 1
ATOM 1493 N N . GLY A 1 187 ? -4.356 -1.055 6.719 1.00 90.75 187 GLY A N 1
ATOM 1494 C CA . GLY A 1 187 ? -4.338 -1.100 8.181 1.00 90.75 187 GLY A CA 1
ATOM 1495 C C . GLY A 1 187 ? -4.551 0.282 8.797 1.00 90.75 187 GLY A C 1
ATOM 1496 O O . GLY A 1 187 ? -5.500 0.480 9.549 1.00 90.75 187 GLY A O 1
ATOM 1497 N N . ASN A 1 188 ? -3.759 1.273 8.382 1.00 90.38 188 ASN A N 1
ATOM 1498 C CA . ASN A 1 188 ? -3.861 2.650 8.874 1.00 90.38 188 ASN A CA 1
ATOM 1499 C C . ASN A 1 188 ? -5.238 3.274 8.598 1.00 90.38 188 ASN A C 1
ATOM 1501 O O . ASN A 1 188 ? -5.776 4.002 9.438 1.00 90.38 188 ASN A O 1
ATOM 1505 N N . TYR A 1 189 ? -5.818 2.995 7.424 1.00 92.69 189 TYR A N 1
ATOM 1506 C CA . TYR A 1 189 ? -7.166 3.448 7.089 1.00 92.69 189 TYR A CA 1
ATOM 1507 C C . TYR A 1 189 ? -8.206 2.850 8.038 1.00 92.69 189 TYR A C 1
ATOM 1509 O O . TYR A 1 189 ? -9.001 3.596 8.607 1.00 92.69 189 TYR A O 1
ATOM 1517 N N . LEU A 1 190 ? -8.188 1.528 8.234 1.00 90.94 190 LEU A N 1
ATOM 1518 C CA . LEU A 1 190 ? -9.148 0.839 9.097 1.00 90.94 190 LEU A CA 1
ATOM 1519 C C . LEU A 1 190 ? -8.979 1.237 10.567 1.00 90.94 190 LEU A C 1
ATOM 1521 O O . LEU A 1 190 ? -9.984 1.517 11.215 1.00 90.94 190 LEU A O 1
ATOM 1525 N N . SER A 1 191 ? -7.743 1.352 11.072 1.00 88.19 191 SER A N 1
ATOM 1526 C CA . SER A 1 191 ? -7.458 1.882 12.416 1.00 88.19 191 SER A CA 1
ATOM 1527 C C . SER A 1 191 ? -8.105 3.255 12.601 1.00 88.19 191 SER A C 1
ATOM 1529 O O . SER A 1 191 ? -8.855 3.479 13.551 1.00 88.19 191 SER A O 1
ATOM 1531 N N . SER A 1 192 ? -7.884 4.164 11.645 1.00 86.88 192 SER A N 1
ATOM 1532 C CA . SER A 1 192 ? -8.435 5.522 11.687 1.00 86.88 192 SER A CA 1
ATOM 1533 C C . SER A 1 192 ? -9.964 5.529 11.591 1.00 86.88 192 SER A C 1
ATOM 1535 O O . SER A 1 192 ? -10.630 6.258 12.326 1.00 86.88 192 SER A O 1
ATOM 1537 N N . ALA A 1 193 ? -10.541 4.714 10.704 1.00 86.12 193 ALA A N 1
ATOM 1538 C CA . ALA A 1 193 ? -11.985 4.614 10.523 1.00 86.12 193 ALA A CA 1
ATOM 1539 C C . ALA A 1 193 ? -12.671 4.066 11.782 1.00 86.12 193 ALA A C 1
ATOM 1541 O O . ALA A 1 193 ? -13.638 4.656 12.264 1.00 86.12 193 ALA A O 1
ATOM 1542 N N . PHE A 1 194 ? -12.150 2.982 12.361 1.00 84.81 194 PHE A N 1
ATOM 1543 C CA . PHE A 1 194 ? -12.711 2.374 13.569 1.00 84.81 194 PHE A CA 1
ATOM 1544 C C . PHE A 1 194 ? -12.554 3.285 14.781 1.00 84.81 194 PHE A C 1
ATOM 1546 O O . PHE A 1 194 ? -13.503 3.436 15.550 1.00 84.81 194 PHE A O 1
ATOM 1553 N N . TYR A 1 195 ? -11.413 3.965 14.914 1.00 80.31 195 TYR A N 1
ATOM 1554 C CA . TYR A 1 195 ? -11.220 4.976 15.946 1.00 80.31 195 TYR A CA 1
ATOM 1555 C C . TYR A 1 195 ? -12.266 6.096 15.831 1.00 80.31 195 TYR A C 1
ATOM 1557 O O . TYR A 1 195 ? -13.010 6.355 16.780 1.00 80.31 195 TYR A O 1
ATOM 1565 N N . ASN A 1 196 ? -12.412 6.697 14.647 1.00 81.50 196 ASN A N 1
ATOM 1566 C CA . ASN A 1 196 ? -13.373 7.776 14.414 1.00 81.50 196 ASN A CA 1
ATOM 1567 C C . ASN A 1 196 ? -14.824 7.325 14.638 1.00 81.50 196 ASN A C 1
ATOM 1569 O O . ASN A 1 196 ? -15.602 8.030 15.270 1.00 81.50 196 ASN A O 1
ATOM 1573 N N . HIS A 1 197 ? -15.205 6.131 14.187 1.00 79.62 197 HIS A N 1
ATOM 1574 C CA . HIS A 1 197 ? -16.559 5.630 14.415 1.00 79.62 197 HIS A CA 1
ATOM 1575 C C . HIS A 1 197 ? -16.828 5.286 15.887 1.00 79.62 197 HIS A C 1
ATOM 1577 O O . HIS A 1 197 ? -17.918 5.560 16.392 1.00 79.62 197 HIS A O 1
ATOM 1583 N N . SER A 1 198 ? -15.832 4.755 16.600 1.00 69.69 198 SER A N 1
ATOM 1584 C CA . SER A 1 198 ? -15.954 4.429 18.025 1.00 69.69 198 SER A CA 1
ATOM 1585 C C . SER A 1 198 ? -16.058 5.666 18.925 1.00 69.69 198 SER A C 1
ATOM 1587 O O . SER A 1 198 ? -16.765 5.626 19.932 1.00 69.69 198 SER A O 1
ATOM 1589 N N . THR A 1 199 ? -15.414 6.781 18.554 1.00 63.34 199 THR A N 1
ATOM 1590 C CA . THR A 1 199 ? -15.536 8.058 19.282 1.00 63.34 199 THR A CA 1
ATOM 1591 C C . THR A 1 199 ? -16.899 8.719 19.064 1.00 63.34 199 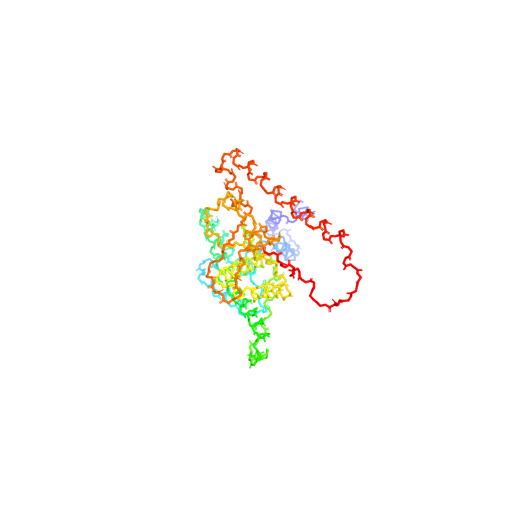THR A C 1
ATOM 1593 O O . THR A 1 199 ? -17.381 9.432 19.944 1.00 63.34 199 THR A O 1
ATOM 1596 N N . MET A 1 200 ? -17.562 8.448 17.934 1.00 63.47 200 MET A N 1
ATOM 1597 C CA . MET A 1 200 ? -18.885 8.995 17.608 1.00 63.47 200 MET A CA 1
ATOM 1598 C C . MET A 1 200 ? -20.055 8.230 18.254 1.00 63.47 200 MET A C 1
ATOM 1600 O O . MET A 1 200 ? -21.097 8.834 18.505 1.00 63.47 200 MET A O 1
ATOM 1604 N N . SER A 1 201 ? -19.914 6.927 18.535 1.00 61.78 201 SER A N 1
ATOM 1605 C CA . SER A 1 201 ? -20.973 6.095 19.133 1.00 61.78 201 SER A CA 1
ATOM 1606 C C . SER A 1 201 ? -20.403 5.063 20.113 1.00 61.78 201 SER A C 1
ATOM 1608 O O . SER A 1 201 ? -19.835 4.044 19.722 1.00 61.78 201 SER A O 1
ATOM 1610 N N . ILE A 1 202 ? -20.611 5.292 21.415 1.00 61.09 202 ILE A N 1
ATOM 1611 C CA . ILE A 1 202 ? -20.175 4.376 22.488 1.00 61.09 202 ILE A CA 1
ATOM 1612 C C . ILE A 1 202 ? -20.930 3.034 22.418 1.00 61.09 202 ILE A C 1
ATOM 1614 O O . ILE A 1 202 ? -20.377 1.997 22.786 1.00 61.09 202 ILE A O 1
ATOM 1618 N N . TYR A 1 203 ? -22.176 3.039 21.926 1.00 61.28 203 TYR A N 1
ATOM 1619 C CA . TYR A 1 203 ? -23.026 1.844 21.843 1.00 61.28 203 TYR A CA 1
ATOM 1620 C C . TYR A 1 203 ? -22.485 0.816 20.837 1.00 61.28 203 TYR A C 1
ATOM 1622 O O . TYR A 1 203 ? -22.512 -0.385 21.101 1.00 61.28 203 TYR A O 1
ATOM 1630 N N . ASP A 1 204 ? -21.893 1.287 19.737 1.00 69.31 204 ASP A N 1
ATOM 1631 C CA . ASP A 1 204 ? -21.379 0.433 18.660 1.00 69.31 204 ASP A CA 1
ATOM 1632 C C . ASP A 1 204 ? -19.914 0.019 18.869 1.00 69.31 204 ASP A C 1
ATOM 1634 O O . ASP A 1 204 ? -19.351 -0.738 18.080 1.00 69.31 204 ASP A O 1
ATOM 1638 N N . ARG A 1 205 ? -19.273 0.460 19.960 1.00 69.88 205 ARG A N 1
ATOM 1639 C CA . ARG A 1 205 ? -17.854 0.178 20.236 1.00 69.88 205 ARG A CA 1
ATOM 1640 C C . ARG A 1 205 ? -17.537 -1.317 20.238 1.00 69.88 205 ARG A C 1
ATOM 1642 O O . ARG A 1 205 ? -16.496 -1.726 19.732 1.00 69.88 205 ARG A O 1
ATOM 1649 N N . LYS A 1 206 ? -18.430 -2.135 20.803 1.00 77.50 206 LYS A N 1
ATOM 1650 C CA . LYS A 1 206 ? -18.250 -3.593 20.837 1.00 77.50 206 LYS A CA 1
ATOM 1651 C C . LYS A 1 206 ? -18.199 -4.187 19.423 1.00 77.50 206 LYS A C 1
ATOM 1653 O O . LYS A 1 206 ? -17.383 -5.065 19.171 1.00 77.50 206 LYS A O 1
ATOM 1658 N N . ILE A 1 207 ? -19.013 -3.662 18.507 1.00 81.69 207 ILE A N 1
ATOM 1659 C CA . ILE A 1 207 ? -19.067 -4.089 17.103 1.00 81.69 207 ILE A CA 1
ATOM 1660 C C . ILE A 1 207 ? -17.740 -3.758 16.409 1.00 81.69 207 ILE A C 1
ATOM 1662 O O . ILE A 1 207 ? -17.170 -4.620 15.748 1.00 81.69 207 ILE A O 1
ATOM 1666 N N . TYR A 1 208 ? -17.193 -2.555 16.615 1.00 82.56 208 TYR A N 1
ATOM 1667 C CA . TYR A 1 208 ? -15.908 -2.166 16.015 1.00 82.56 208 TYR A CA 1
ATOM 1668 C C . TYR A 1 208 ? -14.706 -2.931 16.590 1.00 82.56 208 TYR A C 1
ATOM 1670 O O . TYR A 1 208 ? -13.796 -3.271 15.837 1.00 82.56 208 TYR A O 1
ATOM 1678 N N . LEU A 1 209 ? -14.716 -3.276 17.883 1.00 82.44 209 LEU A N 1
ATOM 1679 C CA . LEU A 1 209 ? -13.702 -4.165 18.471 1.00 82.44 209 LEU A CA 1
ATOM 1680 C C . LEU A 1 209 ? -13.763 -5.576 17.865 1.00 82.44 209 LEU A C 1
ATOM 1682 O O . LEU A 1 209 ? -12.731 -6.175 17.572 1.00 82.44 209 LEU A O 1
ATOM 1686 N N . GLU A 1 210 ? -14.963 -6.105 17.627 1.00 83.75 210 GLU A N 1
ATOM 1687 C CA . GLU A 1 210 ? -15.127 -7.393 16.945 1.00 83.75 210 GLU A CA 1
ATOM 1688 C C . GLU A 1 210 ? -14.691 -7.329 15.478 1.00 83.75 210 GLU A C 1
ATOM 1690 O O . GLU A 1 210 ? -14.024 -8.248 15.005 1.00 83.75 210 GLU A O 1
ATOM 1695 N N . MET A 1 211 ? -14.982 -6.233 14.770 1.00 87.31 211 MET A N 1
ATOM 1696 C CA . MET A 1 211 ? -14.473 -6.007 13.414 1.00 87.31 211 MET A CA 1
ATOM 1697 C C . MET A 1 211 ? -12.943 -5.939 13.379 1.00 87.31 211 MET A C 1
ATOM 1699 O O . MET A 1 211 ? -12.338 -6.481 12.456 1.00 87.31 211 MET A O 1
ATOM 1703 N N . GLN A 1 212 ? -12.315 -5.320 14.382 1.00 86.50 212 GLN A N 1
ATOM 1704 C CA . GLN A 1 212 ? -10.861 -5.247 14.504 1.00 86.50 212 GLN A CA 1
ATOM 1705 C C . GLN A 1 212 ? -10.241 -6.642 14.666 1.00 86.50 212 GLN A C 1
ATOM 1707 O O . GLN A 1 212 ? -9.324 -7.006 13.928 1.00 86.50 212 GLN A O 1
ATOM 1712 N N . LEU A 1 213 ? -10.785 -7.456 15.576 1.00 86.31 213 LEU A N 1
ATOM 1713 C CA . LEU A 1 213 ? -10.350 -8.844 15.760 1.00 86.31 213 LEU A CA 1
ATOM 1714 C C . LEU A 1 213 ? -10.547 -9.667 14.481 1.00 86.31 213 LEU A C 1
ATOM 1716 O O . LEU A 1 213 ? -9.672 -10.439 14.085 1.00 86.31 213 LEU A O 1
ATOM 1720 N N . LEU A 1 214 ? -11.680 -9.480 13.801 1.00 88.19 214 LEU A N 1
ATOM 1721 C CA . LEU A 1 214 ? -11.994 -10.194 12.569 1.00 88.19 214 LEU A CA 1
ATOM 1722 C C . LEU A 1 214 ? -11.073 -9.786 11.413 1.00 88.19 214 LEU A C 1
ATOM 1724 O O . LEU A 1 214 ? -10.692 -10.645 10.618 1.00 88.19 214 LEU A O 1
ATOM 1728 N N . ALA A 1 215 ? -10.656 -8.520 11.343 1.00 89.81 215 ALA A N 1
ATOM 1729 C CA . ALA A 1 215 ? -9.661 -8.052 10.383 1.00 89.81 215 ALA A CA 1
ATOM 1730 C C . ALA A 1 215 ? -8.310 -8.758 10.576 1.00 89.81 215 ALA A C 1
ATOM 1732 O O . ALA A 1 215 ? -7.720 -9.234 9.603 1.00 89.81 215 ALA A O 1
ATOM 1733 N N . GLY A 1 216 ? -7.865 -8.912 11.825 1.00 88.00 216 GLY A N 1
ATOM 1734 C CA . GLY A 1 216 ? -6.659 -9.676 12.147 1.00 88.00 216 GLY A CA 1
ATOM 1735 C C . GLY A 1 216 ? -6.770 -11.145 11.741 1.00 88.00 216 GLY A C 1
ATOM 1736 O O . GLY A 1 216 ? -5.887 -11.674 11.072 1.00 88.00 216 GLY A O 1
ATOM 1737 N N . LEU A 1 217 ? -7.889 -11.798 12.066 1.00 86.69 217 LEU A N 1
ATOM 1738 C CA . LEU A 1 217 ? -8.086 -13.224 11.783 1.00 86.69 217 LEU A CA 1
ATOM 1739 C C . LEU A 1 217 ? -8.284 -13.536 10.291 1.00 86.69 217 LEU A C 1
ATOM 1741 O O . LEU A 1 217 ? -7.759 -14.533 9.799 1.00 86.69 217 LEU A O 1
ATOM 1745 N N . LYS A 1 218 ? -9.055 -12.716 9.568 1.00 87.50 218 LYS A N 1
ATOM 1746 C CA . LYS A 1 218 ? -9.427 -12.973 8.165 1.00 87.50 218 LYS A CA 1
ATOM 1747 C C . LYS A 1 218 ? -8.385 -12.462 7.172 1.00 87.50 218 LYS A C 1
ATOM 1749 O O . LYS A 1 218 ? -8.155 -13.092 6.138 1.00 87.50 218 LYS A O 1
ATOM 1754 N N . TYR A 1 219 ? -7.775 -11.321 7.475 1.00 88.69 219 TYR A N 1
ATOM 1755 C CA . TYR A 1 219 ? -6.908 -10.597 6.549 1.00 88.69 219 TYR A CA 1
ATOM 1756 C C . TYR A 1 219 ? -5.451 -10.511 7.015 1.00 88.69 219 TYR A C 1
ATOM 1758 O O . TYR A 1 219 ? -4.600 -10.103 6.229 1.00 88.69 219 TYR A O 1
ATOM 1766 N N . GLY A 1 220 ? -5.137 -10.920 8.250 1.00 84.50 220 GLY A N 1
ATOM 1767 C CA . GLY A 1 220 ? -3.786 -10.809 8.805 1.00 84.50 220 GLY A CA 1
ATOM 1768 C C . GLY A 1 220 ? -3.364 -9.365 9.092 1.00 84.50 220 GLY A C 1
ATOM 1769 O O . GLY A 1 220 ? -2.170 -9.093 9.186 1.00 84.50 220 GLY A O 1
ATOM 1770 N N . LEU A 1 221 ? -4.323 -8.437 9.190 1.00 87.38 221 LEU A N 1
ATOM 1771 C CA . LEU A 1 221 ? -4.057 -7.021 9.434 1.00 87.38 221 LEU A CA 1
ATOM 1772 C C . LEU A 1 221 ? -3.813 -6.768 10.923 1.00 87.38 221 LEU A C 1
ATOM 1774 O O . LEU A 1 221 ? -4.645 -7.113 11.760 1.00 87.38 221 LEU A O 1
ATOM 1778 N N . MET A 1 222 ? -2.693 -6.123 11.239 1.00 75.94 222 MET A N 1
ATOM 1779 C CA . MET A 1 222 ? -2.435 -5.585 12.574 1.00 75.94 222 MET A CA 1
ATOM 1780 C C . MET A 1 222 ? -2.993 -4.165 12.620 1.00 75.94 222 MET A C 1
ATOM 1782 O O . MET A 1 222 ? -2.528 -3.297 11.886 1.00 75.94 222 MET A O 1
ATOM 1786 N N . LEU A 1 223 ? -4.029 -3.963 13.429 1.00 80.06 223 LEU A N 1
ATOM 1787 C CA . LEU A 1 223 ? -4.693 -2.674 13.608 1.00 80.06 223 LEU A CA 1
ATOM 1788 C C . LEU A 1 223 ? -4.326 -2.102 14.973 1.00 80.06 223 LEU A C 1
ATOM 1790 O O . LEU A 1 223 ? -4.193 -2.863 15.932 1.00 80.06 223 LEU A O 1
ATOM 1794 N N . ASP A 1 224 ? -4.215 -0.780 15.056 1.00 73.31 224 ASP A N 1
ATOM 1795 C CA . ASP A 1 224 ? -3.889 -0.087 16.302 1.00 73.31 224 ASP A CA 1
ATOM 1796 C C . ASP A 1 224 ? -5.020 -0.244 17.318 1.00 73.31 224 ASP A C 1
ATOM 1798 O O . ASP A 1 224 ? -6.204 -0.263 16.962 1.00 73.31 224 ASP A O 1
ATOM 1802 N N . ASP A 1 225 ? -4.667 -0.340 18.596 1.00 62.31 225 ASP A N 1
ATOM 1803 C CA . ASP A 1 225 ? -5.653 -0.426 19.664 1.00 62.31 225 ASP A CA 1
ATOM 1804 C C . ASP A 1 225 ? -6.566 0.807 19.646 1.00 62.31 225 ASP A C 1
ATOM 1806 O O . ASP A 1 225 ? -6.118 1.953 19.552 1.00 62.31 225 ASP A O 1
ATOM 1810 N N . ILE A 1 226 ? -7.878 0.580 19.776 1.00 59.78 226 ILE A N 1
ATOM 1811 C CA . ILE A 1 226 ? -8.855 1.661 19.941 1.00 59.78 226 ILE A CA 1
ATOM 1812 C C . ILE A 1 226 ? -8.675 2.242 21.351 1.00 59.78 226 ILE A C 1
ATOM 1814 O O . ILE A 1 226 ? -9.378 1.877 22.306 1.00 59.78 226 ILE A O 1
ATOM 1818 N N . HIS A 1 227 ? -7.688 3.128 21.485 1.00 53.28 227 HIS A N 1
ATOM 1819 C CA . HIS A 1 227 ? -7.397 3.842 22.714 1.00 53.28 227 HIS A CA 1
ATOM 1820 C C . HIS A 1 227 ? -8.543 4.793 23.047 1.00 53.28 227 HIS A C 1
ATOM 1822 O O . HIS A 1 227 ? -9.092 5.498 22.203 1.00 53.28 227 HIS A O 1
ATOM 1828 N N . PHE A 1 228 ? -8.918 4.810 24.319 1.00 41.22 228 PHE A N 1
ATOM 1829 C CA . PHE A 1 228 ? -9.883 5.758 24.844 1.00 41.22 228 PHE A CA 1
ATOM 1830 C C . PHE A 1 228 ? -9.172 7.114 24.967 1.00 41.22 228 PHE A C 1
ATOM 1832 O O . PHE A 1 228 ? -8.617 7.414 26.018 1.00 41.22 228 PHE A O 1
ATOM 1839 N N . VAL A 1 229 ? -9.218 7.972 23.944 1.00 42.62 229 VAL A N 1
ATOM 1840 C CA . VAL A 1 229 ? -9.293 9.404 24.260 1.00 42.62 229 VAL A CA 1
ATOM 1841 C C . VAL A 1 229 ? -10.747 9.603 24.619 1.00 42.62 229 VAL A C 1
ATOM 1843 O O . VAL A 1 229 ? -11.591 9.921 23.785 1.00 42.62 229 VAL A O 1
ATOM 1846 N N . GLY A 1 230 ? -11.076 9.287 25.872 1.00 40.91 230 GLY A N 1
ATOM 1847 C CA . GLY A 1 230 ? -12.318 9.792 26.420 1.00 40.91 230 GLY A CA 1
ATOM 1848 C C . GLY A 1 230 ? -12.327 11.276 26.113 1.00 40.91 230 GLY A C 1
ATOM 1849 O O . GLY A 1 230 ? -11.290 11.909 26.288 1.00 40.91 230 GLY A O 1
ATOM 1850 N N . ASN A 1 231 ? -13.427 11.792 25.568 1.00 38.09 231 ASN A N 1
ATOM 1851 C CA . ASN A 1 231 ? -13.609 13.222 25.387 1.00 38.09 231 ASN A CA 1
ATOM 1852 C C . ASN A 1 231 ? -13.397 13.882 26.754 1.00 38.09 231 ASN A C 1
ATOM 1854 O O . ASN A 1 231 ? -14.343 14.073 27.517 1.00 38.09 231 ASN A O 1
ATOM 1858 N N . SER A 1 232 ? -12.149 14.207 27.080 1.00 39.88 232 SER A N 1
ATOM 1859 C CA . SER A 1 232 ? -11.806 15.180 28.077 1.00 39.88 232 SER A CA 1
ATOM 1860 C C . SER A 1 232 ? -12.242 16.471 27.417 1.00 39.88 232 SER A C 1
ATOM 1862 O O . SER A 1 232 ? -11.489 17.202 26.779 1.00 39.88 232 SER A O 1
ATOM 1864 N N . VAL A 1 233 ? -13.520 16.803 27.600 1.00 40.62 233 VAL A N 1
ATOM 1865 C CA . VAL A 1 233 ? -13.740 18.195 27.937 1.00 40.62 233 VAL A CA 1
ATOM 1866 C C . VAL A 1 233 ? -12.840 18.369 29.146 1.00 40.62 233 VAL A C 1
ATOM 1868 O O . VAL A 1 233 ? -13.115 17.762 30.179 1.00 40.62 233 VAL A O 1
ATOM 1871 N N . ALA A 1 234 ? -11.701 19.034 28.952 1.00 44.25 234 ALA A N 1
ATOM 1872 C CA . ALA A 1 234 ? -10.773 19.396 30.002 1.00 44.25 234 ALA A CA 1
ATOM 1873 C C . ALA A 1 234 ? -11.559 20.284 30.966 1.00 44.25 234 ALA A C 1
ATOM 1875 O O . ALA A 1 234 ? -11.571 21.507 30.882 1.00 44.25 234 ALA A O 1
ATOM 1876 N N . HIS A 1 235 ? -12.368 19.651 31.804 1.00 52.03 235 HIS A N 1
ATOM 1877 C CA . HIS A 1 235 ? -12.882 20.258 32.995 1.00 52.03 235 HIS A CA 1
ATOM 1878 C C . HIS A 1 235 ? -11.627 20.432 33.831 1.00 52.03 235 HIS A C 1
ATOM 1880 O O . HIS A 1 235 ? -10.896 19.469 34.057 1.00 52.03 235 HIS A O 1
ATOM 1886 N N . ASN A 1 236 ? -11.324 21.676 34.183 1.00 56.72 236 ASN A N 1
ATOM 1887 C CA . ASN A 1 236 ? -10.264 21.992 35.124 1.00 56.72 236 ASN A CA 1
ATOM 1888 C C . ASN A 1 236 ? -10.642 21.343 36.460 1.00 56.72 236 ASN A C 1
ATOM 1890 O O . ASN A 1 236 ? -11.331 21.951 37.269 1.00 56.72 236 ASN A O 1
ATOM 1894 N N . ILE A 1 237 ? -10.288 20.072 36.624 1.00 66.50 237 ILE A N 1
ATOM 1895 C CA . ILE A 1 237 ? -10.510 19.313 37.845 1.00 66.50 237 ILE A CA 1
ATOM 1896 C C . ILE A 1 237 ? -9.456 19.788 38.841 1.00 66.50 237 ILE A C 1
ATOM 1898 O O . ILE A 1 237 ? -8.259 19.706 38.564 1.00 66.50 237 ILE A O 1
ATOM 1902 N N . ASP A 1 238 ? -9.904 20.304 39.981 1.00 77.19 238 ASP A N 1
ATOM 1903 C CA . ASP A 1 238 ? -9.045 20.673 41.103 1.00 77.19 238 ASP A CA 1
ATOM 1904 C C . ASP A 1 238 ? -8.948 19.476 42.062 1.00 77.19 238 ASP A C 1
ATOM 1906 O O . ASP A 1 238 ? -9.957 18.942 42.526 1.00 77.19 238 ASP A O 1
ATOM 1910 N N . ILE A 1 239 ? -7.726 19.033 42.369 1.00 82.44 239 ILE A N 1
ATOM 1911 C CA . ILE A 1 239 ? -7.477 17.942 43.321 1.00 82.44 239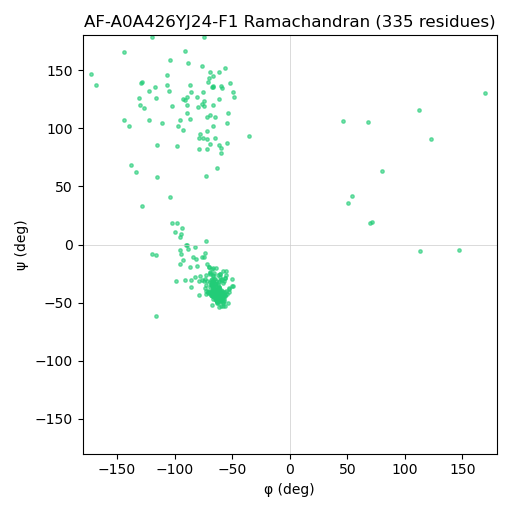 ILE A CA 1
ATOM 1912 C C . ILE A 1 239 ? -8.077 18.246 44.691 1.00 82.44 239 ILE A C 1
ATOM 1914 O O . ILE A 1 239 ? -8.508 17.325 45.380 1.00 82.44 239 ILE A O 1
ATOM 1918 N N . ASN A 1 240 ? -8.139 19.513 45.101 1.00 79.12 240 ASN A N 1
ATOM 1919 C CA . ASN A 1 240 ? -8.706 19.878 46.393 1.00 79.12 240 ASN A CA 1
ATOM 1920 C C . ASN A 1 240 ? -10.213 19.606 46.453 1.00 79.12 240 ASN A C 1
ATOM 1922 O O . ASN A 1 240 ? -10.694 19.243 47.521 1.00 79.12 240 ASN A O 1
ATOM 1926 N N . GLU A 1 241 ? -10.945 19.711 45.338 1.00 81.19 241 GLU A N 1
ATOM 1927 C CA . GLU A 1 241 ? -12.364 19.320 45.289 1.00 81.19 241 GLU A CA 1
ATOM 1928 C C . GLU A 1 241 ? -12.527 17.813 45.521 1.00 81.19 241 GLU A C 1
ATOM 1930 O O . GLU A 1 241 ? -13.426 17.392 46.244 1.00 81.19 241 GLU A O 1
ATOM 1935 N N . ILE A 1 242 ? -11.622 17.000 44.965 1.00 84.31 242 ILE A N 1
ATOM 1936 C CA . ILE A 1 242 ? -11.613 15.544 45.170 1.00 84.31 242 ILE A CA 1
ATOM 1937 C C . ILE A 1 242 ? -11.252 15.204 46.620 1.00 84.31 242 ILE A C 1
ATOM 1939 O O . ILE A 1 242 ? -11.868 14.336 47.232 1.00 84.31 242 ILE A O 1
ATOM 1943 N N . VAL A 1 243 ? -10.245 15.878 47.178 1.00 85.00 243 VAL A N 1
ATOM 1944 C CA . VAL A 1 243 ? -9.744 15.592 48.527 1.00 85.00 243 VAL A CA 1
ATOM 1945 C C . VAL A 1 243 ? -10.712 16.039 49.623 1.00 85.00 243 VAL A C 1
ATOM 1947 O O . VAL A 1 243 ? -10.765 15.404 50.677 1.00 85.00 243 VAL A O 1
ATOM 1950 N N . GLN A 1 244 ? -11.484 17.105 49.395 1.00 84.12 244 GLN A N 1
ATOM 1951 C CA . GLN A 1 244 ? -12.490 17.571 50.352 1.00 84.12 244 GLN A CA 1
ATOM 1952 C C . GLN A 1 244 ? -13.578 16.525 50.619 1.00 84.12 244 GLN A C 1
ATOM 1954 O O . GLN A 1 244 ? -14.078 16.467 51.741 1.00 84.12 244 GLN A O 1
ATOM 1959 N N . ASP A 1 245 ? -13.905 15.687 49.630 1.00 84.12 245 ASP A N 1
ATOM 1960 C CA . ASP A 1 245 ? -14.887 14.610 49.773 1.00 84.12 245 ASP A CA 1
ATOM 1961 C C . ASP A 1 245 ? -14.424 13.308 49.093 1.00 84.12 245 ASP A C 1
ATOM 1963 O O . ASP A 1 245 ? -14.980 12.830 48.097 1.00 84.12 245 ASP A O 1
ATOM 1967 N N . LEU A 1 246 ? -13.375 12.706 49.667 1.00 86.31 246 LEU A N 1
ATOM 1968 C CA . LEU A 1 246 ? -12.840 11.419 49.205 1.00 86.31 246 LEU A CA 1
ATOM 1969 C C . LEU A 1 246 ? -13.868 10.282 49.298 1.00 86.31 246 LEU A C 1
ATOM 1971 O O . LEU A 1 246 ? -13.802 9.335 48.514 1.00 86.31 246 LEU A O 1
ATOM 1975 N N . HIS A 1 247 ? -14.824 10.369 50.226 1.00 84.75 247 HIS A N 1
ATOM 1976 C CA . HIS A 1 247 ? -15.879 9.368 50.372 1.00 84.75 247 HIS A CA 1
ATOM 1977 C C . HIS A 1 247 ? -16.826 9.394 49.170 1.00 84.75 247 HIS A C 1
ATOM 1979 O O . HIS A 1 247 ? -16.989 8.367 48.508 1.00 84.75 247 HIS A O 1
ATOM 1985 N N . ALA A 1 248 ? -17.363 10.566 48.816 1.00 84.19 248 ALA A N 1
ATOM 1986 C CA . ALA A 1 248 ? -18.197 10.700 47.626 1.00 84.19 248 ALA A CA 1
ATOM 1987 C C . ALA A 1 248 ? -17.426 10.355 46.345 1.00 84.19 248 ALA A C 1
ATOM 1989 O O . ALA A 1 248 ? -18.009 9.820 45.400 1.00 84.19 248 ALA A O 1
ATOM 1990 N N . PHE A 1 249 ? -16.119 10.623 46.296 1.00 85.31 249 PHE A N 1
ATOM 1991 C CA . PHE A 1 249 ? -15.291 10.246 45.155 1.00 85.31 249 PHE A CA 1
ATOM 1992 C C . PHE A 1 249 ? -15.226 8.724 44.954 1.00 85.31 249 PHE A C 1
ATOM 1994 O O . PHE A 1 249 ? -15.445 8.247 43.843 1.00 85.31 249 PHE A O 1
ATOM 2001 N N . VAL A 1 250 ? -14.982 7.949 46.014 1.00 84.06 250 VAL A N 1
ATOM 2002 C CA . VAL A 1 250 ? -14.896 6.478 45.925 1.00 84.06 250 VAL A CA 1
ATOM 2003 C C . VAL A 1 250 ? -16.245 5.839 45.581 1.00 84.06 250 VAL A C 1
ATOM 2005 O O . VAL A 1 250 ? -16.282 4.830 44.880 1.00 84.06 250 VAL A O 1
ATOM 2008 N N . GLU A 1 251 ? -17.358 6.423 46.026 1.00 82.00 251 GLU A N 1
ATOM 2009 C CA . GLU A 1 251 ? -18.697 5.925 45.684 1.00 82.00 251 GLU A CA 1
ATOM 2010 C C . GLU A 1 251 ? -19.074 6.219 44.225 1.00 82.00 251 GLU A C 1
ATOM 2012 O O . GLU A 1 251 ? -19.655 5.381 43.524 1.00 82.00 251 GLU A O 1
ATOM 2017 N N . ASN A 1 252 ? -18.717 7.410 43.745 1.00 82.62 252 ASN A N 1
ATOM 2018 C CA . ASN A 1 252 ? -19.168 7.907 42.452 1.00 82.62 252 ASN A CA 1
ATOM 2019 C C . ASN A 1 252 ? -18.183 7.659 41.310 1.00 82.62 252 ASN A C 1
ATOM 2021 O O . ASN A 1 252 ? -18.536 7.960 40.176 1.00 82.62 252 ASN A O 1
ATOM 2025 N N . TYR A 1 253 ? -16.988 7.113 41.549 1.00 85.31 253 TYR A N 1
ATOM 2026 C CA . TYR A 1 253 ? -16.008 6.850 40.492 1.00 85.31 253 TYR A CA 1
ATOM 2027 C C . TYR A 1 253 ? -15.467 5.418 40.525 1.00 85.31 253 TYR A C 1
ATOM 2029 O O . TYR A 1 253 ? -15.140 4.872 41.574 1.00 85.31 253 TYR A O 1
ATOM 2037 N N . SER A 1 254 ? -15.318 4.818 39.343 1.00 81.19 254 SER A N 1
ATOM 2038 C CA . SER A 1 254 ? -14.637 3.535 39.143 1.00 81.19 254 SER A CA 1
ATOM 2039 C C . SER A 1 254 ? -13.280 3.744 38.480 1.00 81.19 254 SER A C 1
ATOM 2041 O O . SER A 1 254 ? -13.164 4.509 37.523 1.00 81.19 254 SER A O 1
ATOM 2043 N N . TYR A 1 255 ? -12.252 3.035 38.945 1.00 82.88 255 TYR A N 1
ATOM 2044 C CA . TYR A 1 255 ? -10.917 3.121 38.355 1.00 82.88 255 TYR A CA 1
ATOM 2045 C C . TYR A 1 255 ? -10.716 2.085 37.246 1.00 82.88 255 TYR A C 1
ATOM 2047 O O . TYR A 1 255 ? -10.854 0.881 37.468 1.00 82.88 255 TYR A O 1
ATOM 2055 N N . ASN A 1 256 ? -10.353 2.549 36.049 1.00 76.94 256 ASN A N 1
ATOM 2056 C CA . ASN A 1 256 ? -9.927 1.691 34.951 1.00 76.94 256 ASN A CA 1
ATOM 2057 C C . ASN A 1 256 ? -8.397 1.588 34.938 1.00 76.94 256 ASN A C 1
ATOM 2059 O O . ASN A 1 256 ? -7.713 2.523 34.523 1.00 76.94 256 ASN A O 1
ATOM 2063 N N . ILE A 1 257 ? -7.879 0.426 35.344 1.00 76.44 257 ILE A N 1
ATOM 2064 C CA . ILE A 1 257 ? -6.437 0.149 35.429 1.00 76.44 257 ILE A CA 1
ATOM 2065 C C . ILE A 1 257 ? -5.755 0.242 34.057 1.00 76.44 257 ILE A C 1
ATOM 2067 O O . ILE A 1 257 ? -4.644 0.756 33.969 1.00 76.44 257 ILE A O 1
ATOM 2071 N N . TYR A 1 258 ? -6.412 -0.214 32.986 1.00 60.53 258 TYR A N 1
ATOM 2072 C CA . TYR A 1 258 ? -5.819 -0.244 31.644 1.00 60.53 258 TYR A CA 1
ATOM 2073 C C . TYR A 1 258 ? -5.576 1.155 31.089 1.00 60.53 258 TYR A C 1
ATOM 2075 O O . TYR A 1 258 ? -4.521 1.427 30.527 1.00 60.53 258 TYR A O 1
ATOM 2083 N N . ASN A 1 259 ? -6.550 2.044 31.276 1.00 66.12 259 ASN A N 1
ATOM 2084 C CA . ASN A 1 259 ? -6.475 3.405 30.754 1.00 66.12 259 ASN A CA 1
ATOM 2085 C C . ASN A 1 259 ? -5.919 4.402 31.779 1.00 66.12 259 ASN A C 1
ATOM 2087 O O . ASN A 1 259 ? -5.686 5.547 31.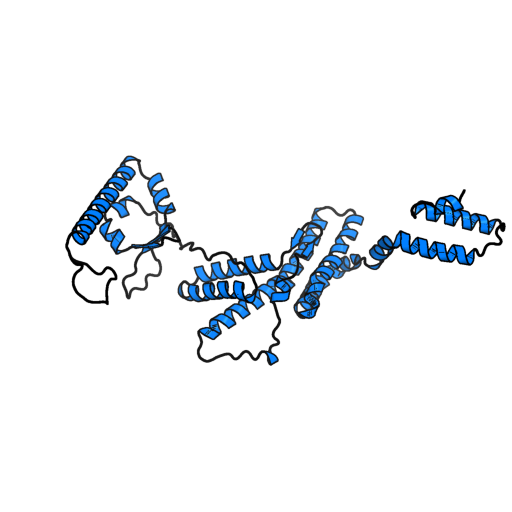422 1.00 66.12 259 ASN A O 1
ATOM 2091 N N . GLN A 1 260 ? -5.732 3.991 33.038 1.00 80.06 260 GLN A N 1
ATOM 2092 C CA . GLN A 1 260 ? -5.334 4.854 34.156 1.00 80.06 260 GLN A CA 1
ATOM 2093 C C . GLN A 1 260 ? -6.258 6.074 34.344 1.00 80.06 260 GLN A C 1
ATOM 2095 O O . GLN A 1 260 ? -5.807 7.189 34.600 1.00 80.06 260 GLN A O 1
ATOM 2100 N N . VAL A 1 261 ? -7.572 5.866 34.222 1.00 80.94 261 VAL A N 1
ATOM 2101 C CA . VAL A 1 261 ? -8.592 6.926 34.327 1.00 80.94 261 VAL A CA 1
ATOM 2102 C C . VAL A 1 261 ? -9.668 6.530 35.336 1.00 80.94 261 VAL A C 1
ATOM 2104 O O . VAL A 1 261 ? -10.115 5.379 35.356 1.00 80.94 261 VAL A O 1
ATOM 2107 N N . PHE A 1 262 ? -10.117 7.493 36.142 1.00 83.44 262 PHE A N 1
ATOM 2108 C CA . PHE A 1 262 ? -11.333 7.383 36.948 1.00 83.44 262 PHE A CA 1
ATOM 2109 C C . PHE A 1 262 ? -12.556 7.786 36.122 1.00 83.44 262 PHE A C 1
ATOM 2111 O O . PHE A 1 262 ? -12.565 8.837 35.481 1.00 83.44 262 PHE A O 1
ATOM 2118 N N . ILE A 1 263 ? -13.592 6.952 36.152 1.00 81.94 263 ILE A N 1
ATOM 2119 C CA . ILE A 1 263 ? -14.817 7.102 35.363 1.00 81.94 263 ILE A CA 1
ATOM 2120 C C . ILE A 1 263 ? -15.994 7.314 36.311 1.00 81.94 263 ILE A C 1
ATOM 2122 O O . ILE A 1 263 ? -16.205 6.492 37.200 1.00 81.94 263 ILE A O 1
ATOM 2126 N N . GLU A 1 264 ? -16.764 8.385 36.110 1.00 83.50 264 GLU A N 1
ATOM 2127 C CA . GLU A 1 264 ? -17.979 8.664 36.887 1.00 83.50 264 GLU A CA 1
ATOM 2128 C C . GLU A 1 264 ? -19.025 7.545 36.703 1.00 83.50 264 GLU A C 1
ATOM 2130 O O . GLU A 1 264 ? -19.429 7.208 35.586 1.00 83.50 264 GLU A O 1
ATOM 2135 N N . ASN A 1 265 ? -19.480 6.977 37.817 1.00 78.31 265 ASN A N 1
ATOM 2136 C CA . ASN A 1 265 ? -20.532 5.979 37.898 1.00 78.31 265 ASN A CA 1
ATOM 2137 C C . ASN A 1 265 ? -21.885 6.658 37.662 1.00 78.31 265 ASN A C 1
ATOM 2139 O O . ASN A 1 265 ? -22.272 7.574 38.386 1.00 78.31 265 ASN A O 1
ATOM 2143 N N . VAL A 1 266 ? -22.648 6.189 36.675 1.00 69.69 266 VAL A N 1
ATOM 2144 C CA . VAL A 1 266 ? -24.008 6.691 36.449 1.00 69.69 266 VAL A CA 1
ATOM 2145 C C . VAL A 1 266 ? -25.000 5.867 37.272 1.00 69.69 266 VAL A C 1
ATOM 2147 O O . VAL A 1 266 ? -25.007 4.636 37.145 1.00 69.69 266 VAL A O 1
ATOM 2150 N N . PRO A 1 267 ? -25.867 6.491 38.092 1.00 61.16 267 PRO A N 1
ATOM 2151 C CA . PRO A 1 267 ? -26.916 5.762 38.790 1.00 61.16 267 PRO A CA 1
ATOM 2152 C C . PRO A 1 267 ? -27.845 5.069 37.783 1.00 61.16 267 PRO A C 1
ATOM 2154 O O . PRO A 1 267 ? -28.237 5.641 36.761 1.00 61.16 267 PRO A O 1
ATOM 2157 N N . LYS A 1 268 ? -28.192 3.807 38.070 1.00 49.50 268 LYS A N 1
ATOM 2158 C CA . LYS A 1 268 ? -29.025 2.963 37.199 1.00 49.50 268 LYS A CA 1
ATOM 2159 C C . LYS A 1 268 ? -30.338 3.685 36.862 1.00 49.50 268 LYS A C 1
ATOM 2161 O O . LYS A 1 268 ? -31.163 3.889 37.744 1.00 49.50 268 LYS A O 1
ATOM 2166 N N . GLY A 1 269 ? -30.527 4.044 35.590 1.00 51.22 269 GLY A N 1
ATOM 2167 C CA . GLY A 1 269 ? -31.754 4.671 35.079 1.00 51.22 269 GLY A CA 1
ATOM 2168 C C . GLY A 1 269 ? -31.622 6.123 34.605 1.00 51.22 269 GLY A C 1
ATOM 2169 O O . GLY A 1 269 ? -32.580 6.641 34.037 1.00 51.22 269 GLY A O 1
ATOM 2170 N N . GLN A 1 270 ? -30.468 6.779 34.775 1.00 51.47 270 GLN A N 1
ATOM 2171 C CA . GLN A 1 270 ? -30.218 8.106 34.198 1.00 51.47 270 GLN A CA 1
ATOM 2172 C C . GLN A 1 270 ? -29.290 8.020 32.981 1.00 51.47 270 GLN A C 1
ATOM 2174 O O . GLN A 1 270 ? -28.240 7.395 33.032 1.00 51.47 270 GLN A O 1
ATOM 2179 N N . ASN A 1 271 ? -29.659 8.681 31.881 1.00 50.59 271 ASN A N 1
ATOM 2180 C CA . ASN A 1 271 ? -28.828 8.790 30.680 1.00 50.59 271 ASN A CA 1
ATOM 2181 C C . ASN A 1 271 ? -28.079 10.128 30.695 1.00 50.59 271 ASN A C 1
ATOM 2183 O O . ASN A 1 271 ? -28.543 11.116 30.121 1.00 50.59 271 ASN A O 1
ATOM 2187 N N . LYS A 1 272 ? -26.923 10.183 31.362 1.00 53.22 272 LYS A N 1
ATOM 2188 C CA . LYS A 1 272 ? -26.051 11.364 31.308 1.00 53.22 272 LYS A CA 1
ATOM 2189 C C . LYS A 1 272 ? -25.245 11.321 30.006 1.00 53.22 272 LYS A C 1
ATOM 2191 O O . LYS A 1 272 ? -24.493 10.381 29.776 1.00 53.22 272 LYS A O 1
ATOM 2196 N N . LYS A 1 273 ? -25.420 12.330 29.143 1.00 52.25 273 LYS A N 1
ATOM 2197 C CA . LYS A 1 273 ? -24.755 12.403 27.824 1.00 52.25 273 LYS A CA 1
ATOM 2198 C C . LYS A 1 273 ? -23.232 12.568 27.918 1.00 52.25 273 LYS A C 1
ATOM 2200 O O . LYS A 1 273 ? -22.534 12.134 27.013 1.00 52.25 273 LYS A O 1
ATOM 2205 N N . ASN A 1 274 ? -22.735 13.147 29.015 1.00 57.50 274 ASN A N 1
ATOM 2206 C CA . ASN A 1 274 ? -21.312 13.387 29.247 1.00 57.50 274 ASN A CA 1
ATOM 2207 C C . ASN A 1 274 ? -20.907 12.778 30.595 1.00 57.50 274 ASN A C 1
ATOM 2209 O O . ASN A 1 274 ? -21.419 13.199 31.637 1.00 57.50 274 ASN A O 1
ATOM 2213 N N . LEU A 1 275 ? -20.001 11.801 30.560 1.00 67.12 275 LEU A N 1
ATOM 2214 C CA . LEU A 1 275 ? -19.369 11.228 31.749 1.00 67.12 275 LEU A CA 1
ATOM 2215 C C . LEU A 1 275 ? -18.151 12.063 32.122 1.00 67.12 275 LEU A C 1
ATOM 2217 O O . LEU A 1 275 ? -17.372 12.435 31.242 1.00 67.12 275 LEU A O 1
ATOM 2221 N N . ARG A 1 276 ? -17.965 12.334 33.415 1.00 72.56 276 ARG A N 1
ATOM 2222 C CA . ARG A 1 276 ? -16.708 12.911 33.891 1.00 72.56 276 ARG A CA 1
ATOM 2223 C C . ARG A 1 276 ? -15.623 11.835 33.909 1.00 72.56 276 ARG A C 1
ATOM 2225 O O . ARG A 1 276 ? -15.833 10.731 34.414 1.00 72.56 276 ARG A O 1
ATOM 2232 N N . LEU A 1 277 ? -14.474 12.180 33.341 1.00 76.00 277 LEU A N 1
ATOM 2233 C CA . LEU A 1 277 ? -13.271 11.358 33.298 1.00 76.00 277 LEU A CA 1
ATOM 2234 C C . LEU A 1 277 ? -12.145 12.141 33.960 1.00 76.00 277 LEU A C 1
ATOM 2236 O O . LEU A 1 277 ? -11.965 13.317 33.651 1.00 76.00 277 LEU A O 1
ATOM 2240 N N . ILE A 1 278 ? -11.418 11.497 34.867 1.00 80.75 278 ILE A N 1
ATOM 2241 C CA . ILE A 1 278 ? -10.279 12.102 35.563 1.00 80.75 278 ILE A CA 1
ATOM 2242 C C . ILE A 1 278 ? -9.065 11.224 35.286 1.00 80.75 278 ILE A C 1
ATOM 2244 O O . ILE A 1 278 ? -8.979 10.096 35.782 1.00 80.75 278 ILE A O 1
ATOM 2248 N N . GLY A 1 279 ? -8.158 11.716 34.446 1.00 80.62 279 GLY A N 1
ATOM 2249 C CA . GLY A 1 279 ? -6.907 11.038 34.128 1.00 80.62 279 GLY A CA 1
ATOM 2250 C C . GLY A 1 279 ? -5.763 11.450 35.049 1.00 80.62 279 GLY A C 1
ATOM 2251 O O . GLY A 1 279 ? -5.813 12.473 35.734 1.00 80.62 279 GLY A O 1
ATOM 2252 N N . VAL A 1 280 ? -4.678 10.675 35.012 1.00 77.56 280 VAL A N 1
ATOM 2253 C CA . VAL A 1 280 ? -3.426 11.015 35.713 1.00 77.56 280 VAL A CA 1
ATOM 2254 C C . VAL A 1 280 ? -2.881 12.375 35.256 1.00 77.56 280 VAL A C 1
ATOM 2256 O O . VAL A 1 280 ? -2.339 13.123 36.064 1.00 77.56 280 VAL A O 1
ATOM 2259 N N . GLU A 1 281 ? -3.076 12.741 33.987 1.00 77.19 281 GLU A N 1
ATOM 2260 C CA . GLU A 1 281 ? -2.652 14.039 33.450 1.00 77.19 281 GLU A CA 1
ATOM 2261 C C . GLU A 1 281 ? -3.433 15.225 34.032 1.00 77.19 281 GLU A C 1
ATOM 2263 O O . GLU A 1 281 ? -2.857 16.295 34.228 1.00 77.19 281 GLU A O 1
ATOM 2268 N N . ASP A 1 282 ? -4.726 15.052 34.326 1.00 77.19 282 ASP A N 1
ATOM 2269 C CA . ASP A 1 282 ? -5.549 16.094 34.953 1.00 77.19 282 ASP A CA 1
ATOM 2270 C C . ASP A 1 282 ? -5.087 16.348 36.392 1.00 77.19 282 ASP A C 1
ATOM 2272 O O . ASP A 1 282 ? -4.933 17.496 36.809 1.00 77.19 282 ASP A O 1
ATOM 2276 N N . ILE A 1 283 ? -4.767 15.269 37.113 1.00 78.19 283 ILE A N 1
ATOM 2277 C CA . ILE A 1 283 ? -4.177 15.321 38.453 1.00 78.19 283 ILE A CA 1
ATOM 2278 C C . ILE A 1 283 ? -2.802 16.003 38.382 1.00 78.19 283 ILE A C 1
ATOM 2280 O O . ILE A 1 283 ? -2.547 16.968 39.097 1.00 78.19 283 ILE A O 1
ATOM 2284 N N . ALA A 1 284 ? -1.921 15.584 37.472 1.00 81.19 284 ALA A N 1
ATOM 2285 C CA . ALA A 1 284 ? -0.608 16.205 37.309 1.00 81.19 284 ALA A CA 1
ATOM 2286 C C . ALA A 1 284 ? -0.714 17.713 37.015 1.00 81.19 284 ALA A C 1
ATOM 2288 O O . ALA A 1 284 ? -0.012 18.513 37.634 1.00 81.19 284 ALA A O 1
ATOM 2289 N N . ARG A 1 285 ? -1.642 18.120 36.139 1.00 77.75 285 ARG A N 1
ATOM 2290 C CA . ARG A 1 285 ? -1.914 19.535 35.848 1.00 77.75 285 ARG A CA 1
ATOM 2291 C C . ARG A 1 285 ? -2.401 20.293 37.080 1.00 77.75 285 ARG A C 1
ATOM 2293 O O . ARG A 1 285 ? -1.868 21.362 37.370 1.00 77.75 285 ARG A O 1
ATOM 2300 N N . SER A 1 286 ? -3.342 19.746 37.844 1.00 80.00 286 SER A N 1
ATOM 2301 C CA . SER A 1 286 ? -3.798 20.381 39.084 1.00 80.00 286 SER A CA 1
ATOM 2302 C C . SER A 1 286 ? -2.650 20.549 40.094 1.00 80.00 286 SER A C 1
ATOM 2304 O O . SER A 1 286 ? -2.470 21.647 40.619 1.00 80.00 286 SER A O 1
ATOM 2306 N N . ILE A 1 287 ? -1.773 19.549 40.270 1.00 79.06 287 ILE A N 1
ATOM 2307 C CA . ILE A 1 287 ? -0.574 19.665 41.130 1.00 79.06 287 ILE A CA 1
ATOM 2308 C C . ILE A 1 287 ? 0.306 20.842 40.695 1.00 79.06 287 ILE A C 1
ATOM 2310 O O . ILE A 1 287 ? 0.764 21.599 41.545 1.00 79.06 287 ILE A O 1
ATOM 2314 N N . THR A 1 288 ? 0.524 21.024 39.388 1.00 78.88 288 THR A N 1
ATOM 2315 C CA . THR A 1 288 ? 1.373 22.119 38.880 1.00 78.88 288 THR A CA 1
ATOM 2316 C C . THR A 1 288 ? 0.772 23.513 39.068 1.00 78.88 288 THR A C 1
ATOM 2318 O O . THR A 1 288 ? 1.513 24.492 39.114 1.00 78.88 288 THR A O 1
ATOM 2321 N N . ILE A 1 289 ? -0.556 23.613 39.183 1.00 79.88 289 ILE A N 1
ATOM 2322 C CA . ILE A 1 289 ? -1.275 24.880 39.370 1.00 79.88 289 ILE A CA 1
ATOM 2323 C C . ILE A 1 289 ? -1.336 25.268 40.857 1.00 79.88 289 ILE A C 1
ATOM 2325 O O . ILE A 1 289 ? -1.356 26.456 41.191 1.00 79.88 289 ILE A O 1
ATOM 2329 N N . HIS A 1 290 ? -1.355 24.294 41.769 1.00 78.44 290 HIS A N 1
ATOM 2330 C CA . HIS A 1 290 ? -1.431 24.556 43.205 1.00 78.44 290 HIS A CA 1
ATOM 2331 C C . HIS A 1 290 ? -0.055 24.736 43.859 1.00 78.44 290 HIS A C 1
ATOM 2333 O O . HIS A 1 290 ? 0.975 24.259 43.393 1.00 78.44 290 HIS A O 1
ATOM 2339 N N . SER A 1 291 ? -0.037 25.446 44.990 1.00 76.19 291 SER A N 1
ATOM 2340 C CA . SER A 1 291 ? 1.166 25.592 45.806 1.00 76.19 291 SER A CA 1
ATOM 2341 C C . SER A 1 291 ? 1.533 24.267 46.475 1.00 76.19 291 SER A C 1
ATOM 2343 O O . SER A 1 291 ? 0.650 23.520 46.899 1.00 76.19 291 SER A O 1
ATOM 2345 N N . LEU A 1 292 ? 2.834 24.037 46.677 1.00 79.62 292 LEU A N 1
ATOM 2346 C CA . LEU A 1 292 ? 3.373 22.846 47.350 1.00 79.62 292 LEU A CA 1
ATOM 2347 C C . LEU A 1 292 ? 2.683 22.546 48.698 1.00 79.62 292 LEU A C 1
ATOM 2349 O O . LEU A 1 292 ? 2.454 21.395 49.052 1.00 79.62 292 LEU A O 1
ATOM 2353 N N . SER A 1 293 ? 2.297 23.585 49.444 1.00 80.50 293 SER A N 1
ATOM 2354 C CA . SER A 1 293 ? 1.562 23.442 50.707 1.00 80.50 293 SER A CA 1
ATOM 2355 C C . SER A 1 293 ? 0.200 22.756 50.549 1.00 80.50 293 SER A C 1
ATOM 2357 O O . SER A 1 293 ? -0.147 21.908 51.367 1.00 80.50 293 SER A O 1
ATOM 2359 N N . ARG A 1 294 ? -0.557 23.083 49.494 1.00 80.25 294 ARG A N 1
ATOM 2360 C CA . ARG A 1 294 ? -1.885 22.503 49.233 1.00 80.25 294 ARG A CA 1
ATOM 2361 C C . ARG A 1 294 ? -1.773 21.068 48.736 1.00 80.25 294 ARG A C 1
ATOM 2363 O O . ARG A 1 294 ? -2.548 20.217 49.150 1.00 80.25 294 ARG A O 1
ATOM 2370 N N . THR A 1 295 ? -0.766 20.771 47.918 1.00 81.69 295 THR A N 1
ATOM 2371 C CA . THR A 1 295 ? -0.511 19.401 47.453 1.00 81.69 295 THR A CA 1
ATOM 2372 C C . THR A 1 295 ? -0.065 18.483 48.593 1.00 81.69 295 THR A C 1
ATOM 2374 O O . THR A 1 295 ? -0.462 17.322 48.627 1.00 81.69 295 THR A O 1
ATOM 2377 N N . CYS A 1 296 ? 0.709 18.992 49.561 1.00 84.12 296 CYS A N 1
ATOM 2378 C CA . CYS A 1 296 ? 1.061 18.229 50.762 1.00 84.12 296 CYS A CA 1
ATOM 2379 C C . CYS A 1 296 ? -0.165 17.954 51.645 1.00 84.12 296 CYS A C 1
ATOM 2381 O O . CYS A 1 296 ? -0.362 16.817 52.059 1.00 84.12 296 CYS A O 1
ATOM 2383 N N . GLN A 1 297 ? -1.034 18.950 51.859 1.00 85.56 297 GLN A N 1
ATOM 2384 C CA . GLN A 1 297 ? -2.304 18.749 52.572 1.00 85.56 297 GLN A CA 1
ATOM 2385 C C . GLN A 1 297 ? -3.190 17.710 51.875 1.00 85.56 297 GLN A C 1
ATOM 2387 O O . GLN A 1 297 ? -3.753 16.838 52.532 1.00 85.56 297 GLN A O 1
ATOM 2392 N N . ALA A 1 298 ? -3.257 17.758 50.542 1.00 84.69 298 ALA A N 1
ATOM 2393 C CA . ALA A 1 298 ? -3.967 16.769 49.744 1.00 84.69 298 ALA A CA 1
ATOM 2394 C C . ALA A 1 298 ? -3.438 15.342 49.966 1.00 84.69 298 ALA A C 1
ATOM 2396 O O . ALA A 1 298 ? -4.214 14.407 50.176 1.00 84.69 298 ALA A O 1
ATOM 2397 N N . LEU A 1 299 ? -2.113 15.181 49.968 1.00 86.62 299 LEU A N 1
ATOM 2398 C CA . LEU A 1 299 ? -1.457 13.900 50.220 1.00 86.62 299 LEU A CA 1
ATOM 2399 C C . LEU A 1 299 ? -1.738 13.376 51.637 1.00 86.62 299 LEU A C 1
ATOM 2401 O O . LEU A 1 299 ? -2.010 12.185 51.807 1.00 86.62 299 LEU A O 1
ATOM 2405 N N . ASP A 1 300 ? -1.711 14.257 52.637 1.00 88.12 300 ASP A N 1
ATOM 2406 C CA . ASP A 1 300 ? -1.998 13.906 54.028 1.00 88.12 300 ASP A CA 1
ATOM 2407 C C . ASP A 1 300 ? -3.444 13.421 54.198 1.00 88.12 300 ASP A C 1
ATOM 2409 O O . ASP A 1 300 ? -3.672 12.379 54.819 1.00 88.12 300 ASP A O 1
ATOM 2413 N N . SER A 1 301 ? -4.413 14.107 53.584 1.00 86.56 301 SER A N 1
ATOM 2414 C CA . SER A 1 301 ? -5.823 13.702 53.597 1.00 86.56 301 SER A CA 1
ATOM 2415 C C . SER A 1 301 ? -6.048 12.340 52.933 1.00 86.56 301 SER A C 1
ATOM 2417 O O . SER A 1 301 ? -6.727 11.486 53.505 1.00 86.56 301 SER A O 1
ATOM 2419 N N . VAL A 1 302 ? -5.431 12.085 51.771 1.00 88.06 302 VAL A N 1
ATOM 2420 C CA . VAL A 1 302 ? -5.508 10.774 51.098 1.00 88.06 302 VAL A CA 1
ATOM 2421 C C . VAL A 1 302 ? -4.867 9.678 51.954 1.00 88.06 302 VAL A C 1
ATOM 2423 O O . VAL A 1 302 ? -5.435 8.598 52.111 1.00 88.06 302 VAL A O 1
ATOM 2426 N N . SER A 1 303 ? -3.708 9.948 52.558 1.00 88.38 303 SER A N 1
ATOM 2427 C CA . SER A 1 303 ? -3.022 9.005 53.450 1.00 88.38 303 SER A CA 1
ATOM 2428 C C . SER A 1 303 ? -3.858 8.675 54.690 1.00 88.38 303 SER A C 1
ATOM 2430 O O . SER A 1 303 ? -3.970 7.510 55.081 1.00 88.38 303 SER A O 1
ATOM 2432 N N . GLN A 1 304 ? -4.495 9.679 55.297 1.00 89.25 304 GLN A N 1
ATOM 2433 C CA . GLN A 1 304 ? -5.393 9.494 56.434 1.00 89.25 304 GLN A CA 1
ATOM 2434 C C . GLN A 1 304 ? -6.622 8.658 56.059 1.00 89.25 304 GLN A C 1
ATOM 2436 O O . GLN A 1 304 ? -6.979 7.736 56.796 1.00 89.25 304 GLN A O 1
ATOM 2441 N N . PHE A 1 305 ? -7.221 8.923 54.901 1.00 89.00 305 PHE A N 1
ATOM 2442 C CA . PHE A 1 305 ? -8.349 8.155 54.380 1.00 89.00 305 PHE A CA 1
ATOM 2443 C C . PHE A 1 305 ? -7.979 6.690 54.103 1.00 89.00 305 PHE A C 1
ATOM 2445 O O . PHE A 1 305 ? -8.671 5.772 54.543 1.00 89.00 305 PHE A O 1
ATOM 2452 N N . LEU A 1 306 ? -6.829 6.438 53.467 1.00 88.38 306 LEU A N 1
ATOM 2453 C CA . LEU A 1 306 ? -6.332 5.076 53.257 1.00 88.38 306 LEU A CA 1
ATOM 2454 C C . LEU A 1 306 ? -6.111 4.348 54.585 1.00 88.38 306 LEU A C 1
ATOM 2456 O O . LEU A 1 306 ? -6.522 3.198 54.722 1.00 88.38 306 LEU A O 1
ATOM 2460 N N . LYS A 1 307 ? -5.521 5.010 55.590 1.00 89.06 307 LYS A N 1
ATOM 2461 C CA . LYS A 1 307 ? -5.360 4.428 56.934 1.00 89.06 307 LYS A CA 1
ATOM 2462 C C . LYS A 1 307 ? -6.703 4.022 57.540 1.00 89.06 307 LYS A C 1
ATOM 2464 O O . LYS A 1 307 ? -6.787 2.946 58.132 1.00 89.06 307 LYS A O 1
ATOM 2469 N N . GLN A 1 308 ? -7.748 4.833 57.377 1.00 88.38 308 GLN A N 1
ATOM 2470 C CA . GLN A 1 308 ? -9.095 4.497 57.849 1.00 88.38 308 GLN A CA 1
ATOM 2471 C C . GLN A 1 308 ? -9.649 3.260 57.132 1.00 88.38 308 GLN A C 1
ATOM 2473 O O . GLN A 1 308 ? -10.056 2.311 57.802 1.00 88.38 308 GLN A O 1
ATOM 2478 N N . ILE A 1 309 ? -9.573 3.209 55.796 1.00 84.25 309 ILE A N 1
ATOM 2479 C CA . ILE A 1 309 ? -10.005 2.041 55.009 1.00 84.25 309 ILE A CA 1
ATOM 2480 C C . ILE A 1 309 ? -9.237 0.780 55.419 1.00 84.25 309 ILE A C 1
ATOM 2482 O O . ILE A 1 309 ? -9.845 -0.264 55.648 1.00 84.25 309 ILE A O 1
ATOM 2486 N N . PHE A 1 310 ? -7.912 0.859 55.559 1.00 85.38 310 PHE A N 1
ATOM 2487 C CA . PHE A 1 310 ? -7.094 -0.277 55.990 1.00 85.38 310 PHE A CA 1
ATOM 2488 C C . PHE A 1 310 ? -7.413 -0.725 57.417 1.00 85.38 310 PHE A C 1
ATOM 2490 O O . PHE A 1 310 ? -7.371 -1.921 57.701 1.00 85.38 310 PHE A O 1
ATOM 2497 N N . THR A 1 311 ? -7.772 0.201 58.307 1.00 86.38 311 THR A N 1
ATOM 2498 C CA . THR A 1 311 ? -8.199 -0.136 59.670 1.00 86.38 311 THR A CA 1
ATOM 2499 C C . THR A 1 311 ? -9.524 -0.897 59.647 1.00 86.38 311 THR A C 1
ATOM 2501 O O . THR A 1 311 ? -9.629 -1.936 60.294 1.00 86.38 311 THR A O 1
ATOM 2504 N N . ILE A 1 312 ? -10.495 -0.449 58.843 1.00 81.38 312 ILE A N 1
ATOM 2505 C CA . ILE A 1 312 ? -11.783 -1.136 58.649 1.00 81.38 312 ILE A CA 1
ATOM 2506 C C . ILE A 1 312 ? -11.568 -2.523 58.028 1.00 81.38 312 ILE A C 1
ATOM 2508 O O . ILE A 1 312 ? -12.094 -3.513 58.531 1.00 81.38 312 ILE A O 1
ATOM 2512 N N . LEU A 1 313 ? -10.743 -2.628 56.982 1.00 79.50 313 LEU A N 1
ATOM 2513 C CA . LEU A 1 313 ? -10.390 -3.910 56.362 1.00 79.50 313 LEU A CA 1
ATOM 2514 C C . LEU A 1 313 ? -9.706 -4.857 57.351 1.00 79.50 313 LEU A C 1
ATOM 2516 O O . LEU A 1 313 ? -10.038 -6.036 57.395 1.00 79.50 313 LEU A O 1
ATOM 2520 N N . SER A 1 314 ? -8.781 -4.354 58.168 1.00 81.38 314 SER A N 1
ATOM 2521 C CA . SER A 1 314 ? -8.098 -5.149 59.192 1.00 81.38 314 SER A CA 1
ATOM 2522 C C . SER A 1 314 ? -9.073 -5.647 60.263 1.00 81.38 314 SER A C 1
ATOM 2524 O O . SER A 1 314 ? -9.043 -6.823 60.614 1.00 81.38 314 SER A O 1
ATOM 2526 N N . GLN A 1 315 ? -10.004 -4.802 60.722 1.00 77.69 315 GLN A N 1
ATOM 2527 C CA . GLN A 1 315 ? -11.069 -5.196 61.654 1.00 77.69 315 GLN A CA 1
ATOM 2528 C C . GLN A 1 315 ? -12.017 -6.243 61.048 1.00 77.69 315 GLN A C 1
ATOM 2530 O O . GLN A 1 315 ? -12.378 -7.207 61.724 1.00 77.69 315 GLN A O 1
ATOM 2535 N N . LEU A 1 316 ? -12.378 -6.104 59.767 1.00 72.31 316 LEU A N 1
ATOM 2536 C CA . LEU A 1 316 ? -13.182 -7.091 59.037 1.00 72.31 316 LEU A CA 1
ATOM 2537 C C . LEU A 1 316 ? -12.450 -8.427 58.859 1.00 72.31 316 LEU A C 1
ATOM 2539 O O . LEU A 1 316 ? -13.074 -9.479 58.956 1.00 72.31 316 LEU A O 1
ATOM 2543 N N . LEU A 1 317 ? -11.138 -8.397 58.623 1.00 71.06 317 LEU A N 1
ATOM 2544 C CA . LEU A 1 317 ? -10.312 -9.599 58.480 1.00 71.06 317 LEU A CA 1
ATOM 2545 C C . LEU A 1 317 ? -10.042 -10.295 59.824 1.00 71.06 317 LEU A C 1
ATOM 2547 O O . LEU A 1 317 ? -9.912 -11.518 59.858 1.00 71.06 317 LEU A O 1
ATOM 2551 N N . GLN A 1 318 ? -9.958 -9.541 60.924 1.00 71.19 318 GLN A N 1
ATOM 2552 C CA . GLN A 1 318 ? -9.749 -10.079 62.275 1.00 71.19 318 GLN A CA 1
ATOM 2553 C C . GLN A 1 318 ? -11.034 -10.651 62.889 1.00 71.19 318 GLN A C 1
ATOM 2555 O O . GLN A 1 318 ? -10.972 -11.629 63.641 1.00 71.19 318 GLN A O 1
ATOM 2560 N N . ASN A 1 319 ? -12.201 -10.094 62.550 1.00 56.72 319 ASN A N 1
ATOM 2561 C CA . ASN A 1 319 ? -13.483 -10.689 62.907 1.00 56.72 319 ASN A CA 1
ATOM 2562 C C . ASN A 1 319 ? -13.683 -11.984 62.111 1.00 56.72 319 ASN A C 1
ATOM 2564 O O . ASN A 1 319 ? -13.855 -11.977 60.895 1.00 56.72 319 ASN A O 1
ATOM 2568 N N . LYS A 1 320 ? -13.658 -13.123 62.811 1.00 50.88 320 LYS A N 1
ATOM 2569 C CA . LYS A 1 320 ? -13.879 -14.467 62.258 1.00 50.88 320 LYS A CA 1
ATOM 2570 C C . LYS A 1 320 ? -15.272 -14.596 61.613 1.00 50.88 320 LYS A C 1
ATOM 2572 O O . LYS A 1 320 ? -16.184 -15.134 62.226 1.00 50.88 320 LYS A O 1
ATOM 2577 N N . PHE A 1 321 ? -15.423 -14.165 60.363 1.00 50.62 321 PHE A N 1
ATOM 2578 C CA . PHE A 1 321 ? -16.612 -14.395 59.526 1.00 50.62 321 PHE A CA 1
ATOM 2579 C C . PHE A 1 321 ? -16.412 -15.513 58.485 1.00 50.62 321 PHE A C 1
ATOM 2581 O O . PHE A 1 321 ? -17.172 -15.633 57.530 1.00 50.62 321 PHE A O 1
ATOM 2588 N N . TRP A 1 322 ? -15.415 -16.382 58.681 1.00 47.53 322 TRP A N 1
ATOM 2589 C CA . TRP A 1 322 ? -15.120 -17.507 57.782 1.00 47.53 322 TRP A CA 1
ATOM 2590 C C . TRP A 1 322 ? -15.581 -18.867 58.321 1.00 47.53 322 TRP A C 1
ATOM 2592 O O . TRP A 1 322 ? -14.886 -19.867 58.167 1.00 47.53 322 TRP A O 1
ATOM 2602 N N . THR A 1 323 ? -16.766 -18.939 58.930 1.00 42.28 323 THR A N 1
ATOM 2603 C CA . THR A 1 323 ? -17.445 -20.224 59.163 1.00 42.28 323 THR A CA 1
ATOM 2604 C C . THR A 1 323 ? -18.947 -20.095 58.912 1.00 42.28 323 THR A C 1
ATOM 2606 O O . THR A 1 323 ? -19.674 -19.612 59.773 1.00 42.28 323 THR A O 1
ATOM 2609 N N . GLY A 1 324 ? -19.402 -20.571 57.746 1.00 37.72 324 GLY A N 1
ATOM 2610 C CA . GLY A 1 324 ? -20.804 -20.945 57.511 1.00 37.72 324 GLY A CA 1
ATOM 2611 C C . GLY A 1 324 ? -21.519 -20.236 56.355 1.00 37.72 324 GLY A C 1
ATOM 2612 O O . GLY A 1 324 ? -22.179 -19.231 56.560 1.00 37.72 324 GLY A O 1
ATOM 2613 N N . SER A 1 325 ? -21.444 -20.842 55.163 1.00 34.47 325 SER A N 1
ATOM 2614 C CA . SER A 1 325 ? -22.517 -20.925 54.146 1.00 34.47 325 SER A CA 1
ATOM 2615 C C . SER A 1 325 ? -23.323 -19.660 53.774 1.00 34.47 325 SER A C 1
ATOM 2617 O O . SER A 1 325 ? -24.327 -19.349 54.400 1.00 34.47 325 SER A O 1
ATOM 2619 N N . SER A 1 326 ? -23.068 -19.085 52.596 1.00 32.81 326 SER A N 1
ATOM 2620 C CA . SER A 1 326 ? -23.775 -19.480 51.365 1.00 32.81 326 SER A CA 1
ATOM 2621 C C . SER A 1 326 ? -23.086 -18.866 50.141 1.00 32.81 326 SER A C 1
ATOM 2623 O O . SER A 1 326 ? -22.603 -17.736 50.158 1.00 32.81 326 SER A O 1
ATOM 2625 N N . LYS A 1 327 ? -22.952 -19.683 49.096 1.00 41.44 327 LYS A N 1
ATOM 2626 C CA . LYS A 1 327 ? -22.417 -19.301 47.793 1.00 41.44 327 LYS A CA 1
ATOM 2627 C C . LYS A 1 327 ? -23.516 -18.551 47.052 1.00 41.44 327 LYS A C 1
ATOM 2629 O O . LYS A 1 327 ? -24.365 -19.209 46.481 1.00 41.44 327 LYS A O 1
ATOM 2634 N N . GLU A 1 328 ? -23.509 -17.228 47.116 1.00 36.78 328 GLU A N 1
ATOM 2635 C CA . GLU A 1 328 ? -24.068 -16.280 46.139 1.00 36.78 328 GLU A CA 1
ATOM 2636 C C . GLU A 1 328 ? -24.026 -14.895 46.803 1.00 36.78 328 GLU A C 1
ATOM 2638 O O . GLU A 1 328 ? -24.432 -14.744 47.947 1.00 36.78 328 GLU A O 1
ATOM 2643 N N . HIS A 1 329 ? -23.489 -13.891 46.105 1.00 34.12 329 HIS A N 1
ATOM 2644 C CA . HIS A 1 329 ? -23.260 -12.516 46.592 1.00 34.12 329 HIS A CA 1
ATOM 2645 C C . HIS A 1 329 ? -22.008 -12.283 47.459 1.00 34.12 329 HIS A C 1
ATOM 2647 O O . HIS A 1 329 ? -22.082 -11.796 48.580 1.00 34.12 329 HIS A O 1
ATOM 2653 N N . ILE A 1 330 ? -20.823 -12.493 46.877 1.00 36.12 330 ILE A N 1
ATOM 2654 C CA . ILE A 1 330 ? -19.601 -11.789 47.312 1.00 36.12 330 ILE A CA 1
ATOM 2655 C C . ILE A 1 330 ? -19.131 -10.893 46.159 1.00 36.12 330 ILE A C 1
ATOM 2657 O O . ILE A 1 330 ? -18.044 -11.029 45.614 1.00 36.12 330 ILE A O 1
ATOM 2661 N N . PHE A 1 331 ? -20.014 -9.991 45.734 1.00 34.34 331 PHE A N 1
ATOM 2662 C CA . PHE A 1 331 ? -19.593 -8.695 45.211 1.00 34.34 331 PHE A CA 1
ATOM 2663 C C . PHE A 1 331 ? -19.863 -7.728 46.351 1.00 34.34 331 PHE A C 1
ATOM 2665 O O . PHE A 1 331 ? -21.005 -7.666 46.801 1.00 34.34 331 PHE A O 1
ATOM 2672 N N . LEU A 1 332 ? -18.811 -7.069 46.841 1.00 35.28 332 LEU A N 1
ATOM 2673 C CA . LEU A 1 332 ? -18.808 -6.084 47.926 1.00 35.28 332 LEU A CA 1
ATOM 2674 C C . LEU A 1 332 ? -20.079 -5.225 47.918 1.00 35.28 332 LEU A C 1
ATOM 2676 O O . LEU A 1 332 ? -20.186 -4.214 47.231 1.00 35.28 332 LEU A O 1
ATOM 2680 N N . LYS A 1 333 ? -21.057 -5.683 48.691 1.00 36.41 333 LYS A N 1
ATOM 2681 C CA . LYS A 1 333 ? -22.292 -4.992 49.024 1.00 36.41 333 LYS A CA 1
ATOM 2682 C C . LYS A 1 333 ? -22.458 -5.144 50.529 1.00 36.41 333 LYS A C 1
ATOM 2684 O O . LYS A 1 333 ? -23.376 -5.793 51.012 1.00 36.41 333 LYS A O 1
ATOM 2689 N N . VAL A 1 334 ? -21.497 -4.593 51.261 1.00 30.64 334 VAL A N 1
ATOM 2690 C CA . VAL A 1 334 ? -21.643 -4.310 52.687 1.00 30.64 334 VAL A CA 1
ATOM 2691 C C . VAL A 1 334 ? -21.567 -2.796 52.796 1.00 30.64 334 VAL A C 1
ATOM 2693 O O . VAL A 1 334 ? -20.498 -2.206 52.892 1.00 30.64 334 VAL A O 1
ATOM 2696 N N . TYR A 1 335 ? -22.741 -2.200 52.609 1.00 48.09 335 TYR A N 1
ATOM 2697 C CA . TYR A 1 335 ? -23.058 -0.830 52.988 1.00 48.09 335 TYR A CA 1
ATOM 2698 C C . TYR A 1 335 ? -23.236 -0.743 54.512 1.00 48.09 335 TYR A C 1
ATOM 2700 O O . TYR A 1 335 ? -23.253 -1.771 55.189 1.00 48.09 335 TYR A O 1
ATOM 2708 N N . PHE A 1 336 ? -23.493 0.488 54.959 1.00 39.50 336 PHE A N 1
ATOM 2709 C CA . PHE A 1 336 ? -24.102 0.959 56.210 1.00 39.50 336 PHE A CA 1
ATOM 2710 C C . PHE A 1 336 ? -23.082 1.701 57.092 1.00 39.50 336 PHE A C 1
ATOM 2712 O O . PHE A 1 336 ? -22.094 1.115 57.516 1.00 39.50 336 PHE A O 1
ATOM 2719 N N . GLN A 1 337 ? -23.246 3.001 57.359 1.00 34.22 337 GLN A N 1
ATOM 2720 C CA . GLN A 1 337 ? -24.485 3.780 57.498 1.00 34.22 337 GLN A CA 1
ATOM 2721 C C . GLN A 1 337 ? -24.277 5.258 57.162 1.00 34.22 337 GLN A C 1
ATOM 2723 O O . GLN A 1 337 ? -23.159 5.751 57.430 1.00 34.22 337 GLN A O 1
#

Solvent-accessible surface area (backbone atoms only — not comparable to full-atom values): 19987 Å² total; per-residue (Å²): 117,70,75,62,60,69,76,52,82,78,44,71,67,57,52,50,54,45,52,52,52,52,53,52,42,58,74,70,69,78,68,94,63,68,54,71,59,53,50,53,52,47,53,53,50,50,49,63,63,41,38,69,57,54,48,54,64,74,67,57,32,34,71,42,53,86,47,56,81,51,50,47,60,51,40,36,56,36,55,73,36,74,90,40,55,77,49,54,50,55,52,49,46,35,53,50,33,22,52,55,54,42,54,75,67,69,56,58,69,69,58,55,53,50,52,54,48,48,54,55,45,39,48,43,59,38,39,49,49,52,50,43,52,54,50,52,51,50,40,50,51,55,56,49,47,75,72,41,93,83,61,76,88,78,54,62,85,79,74,58,79,74,73,64,50,62,64,49,67,51,72,59,37,73,50,100,89,49,75,48,48,56,42,60,54,42,25,53,50,50,32,51,50,47,42,55,53,36,75,74,33,75,86,52,33,66,58,49,53,51,36,52,54,47,38,32,75,73,56,69,42,77,60,67,79,80,69,82,79,65,81,65,72,80,66,88,57,53,60,65,67,48,56,77,40,52,67,61,45,61,73,38,37,45,79,40,78,90,77,50,31,36,35,51,59,71,64,94,89,61,89,71,93,71,68,58,69,49,39,61,66,47,52,52,51,31,55,73,74,46,56,72,70,58,52,49,51,44,51,50,51,53,51,54,50,50,52,50,52,52,50,52,52,49,53,57,69,67,48,87,80,86,78,83,88,76,97,75,83,89,63,97,77,81,80,88,132

Foldseek 3Di:
DLVVLVVDDDDPVNLVVSVVVLVVCVVVVPDPDCSVVVVVVSVVSVCVNCVVVVCCVVLQLLVCCVVLVCLLVVLLVCQVDLVNLVCLLVSLVSQLSVLVVCVVVVHDPVVSVVSLVSSVVSCCPRHLVVLLVVLVVVLLCVLVVVVDPPDDPPPCVPVPDRLSLVNQVDDFRDHPVDTHRSLVSSQVSLLVVLLVVCQVDVPCNVSSVSSQVVCCVRNVHDHDDSQDPPPPPVPLDALVVCLVCVPVQVVQWDADPVNQKTWGDDPPPDDDVHIDIGHPVSVVVNCVVDDPVVVVVSVVSVVVVVVVVVVVVVVVVPPPPPDDDDPDDPPPPPDDD

Sequence (337 aa):
MSLQMLQGGGGRQRHLIFLNSLNVLQSIGSLDLDLLRVGKLMLKLGTVANFHNIIADVTDCSFLYWRREMMENLFSIVYMDVKRFPWIQYLVDAFSDGLRFLKLGNVGKLTLEAYEKQIEYGVKNEIVGPLCRDIETDLRLHVHSTYLKGSVVVNPTKTGVRNLSWYLQIKPLLLPSKLIDISSLVGNYLSSAFYNHSTMSIYDRKIYLEMQLLAGLKYGLMLDDIHFVGNSVAHNIDINEIVQDLHAFVENYSYNIYNQVFIENVPKGQNKKNLRLIGVEDIARSITIHSLSRTCQALDSVSQFLKQIFTILSQLLQNKFWTGSSKEHIFLKVYFQ